Protein AF-A0A7Y0EYF6-F1 (afdb_monomer)

pLDDT: mean 91.3, std 8.89, range [36.62, 98.44]

Sequence (345 aa):
MELLDLIGEYQRYLKQNNVLLDSEGFPLMRREWYLEIPDNDEWPKLIIPFRDRKSSLVLDPSHTVLCFYCADNRIYPRLEQVLIELDEYRQFMGVIGADVTITEDMDIECQQATILLNQLFGAVLAVNGIKIVQNLRIGLPSTLRCLLNVPEDIMCASGTLGCELTEDSDYSYAVKLHTLKPSRVMLYGRYDTVMEQQLNAAGVPHRWYKDAHTLYKQQKRAITKIQQVIKQRRENLDEDNVMLDKAWHDMVEACAQNISATVAFITNECSVDDMNYLSEVFDELIYQAQSPELVSAIAKASFQYPDSDKQYFLKVLSESVSDCGNLAVQSAYCKAKENRKALSN

Structure (mmCIF, N/CA/C/O backbone):
data_AF-A0A7Y0EYF6-F1
#
_entry.id   AF-A0A7Y0EYF6-F1
#
loop_
_atom_site.group_PDB
_atom_site.id
_atom_site.type_symbol
_atom_site.label_atom_id
_atom_site.label_alt_id
_atom_site.label_comp_id
_atom_site.label_asym_id
_atom_site.label_entity_id
_atom_site.label_seq_id
_atom_site.pdbx_PDB_ins_code
_atom_site.Cartn_x
_atom_site.Cartn_y
_atom_site.Cartn_z
_atom_site.occupancy
_atom_site.B_iso_or_equiv
_atom_site.auth_seq_id
_atom_site.auth_comp_id
_atom_site.auth_asym_id
_atom_site.auth_atom_id
_atom_site.pdbx_PDB_model_num
ATOM 1 N N . MET A 1 1 ? -1.183 22.113 17.019 1.00 54.22 1 MET A N 1
ATOM 2 C CA . MET A 1 1 ? -2.571 21.969 17.495 1.00 54.22 1 MET A CA 1
ATOM 3 C C . MET A 1 1 ? -2.568 20.906 18.581 1.00 54.22 1 MET A C 1
ATOM 5 O O . MET A 1 1 ? -1.767 19.983 18.458 1.00 54.22 1 MET A O 1
ATOM 9 N N . GLU A 1 2 ? -3.332 21.050 19.667 1.00 82.56 2 GLU A N 1
ATOM 10 C CA . GLU A 1 2 ? -3.348 20.021 20.717 1.00 82.56 2 GLU A CA 1
ATOM 11 C C . GLU A 1 2 ? -4.180 18.809 20.265 1.00 82.56 2 GLU A C 1
ATOM 13 O O . GLU A 1 2 ? -5.185 18.958 19.575 1.00 82.56 2 GLU A O 1
ATOM 18 N N . LEU A 1 3 ? -3.760 17.594 20.642 1.00 84.12 3 LEU A N 1
ATOM 19 C CA . LEU A 1 3 ? -4.404 16.319 20.273 1.00 84.12 3 LEU A CA 1
ATOM 20 C C . LEU A 1 3 ? -5.929 16.335 20.498 1.00 84.12 3 LEU A C 1
ATOM 22 O O . LEU A 1 3 ? -6.700 15.824 19.686 1.00 84.12 3 LEU A O 1
ATOM 26 N N . LEU A 1 4 ? -6.351 16.941 21.608 1.00 89.81 4 LEU A N 1
ATOM 27 C CA . LEU A 1 4 ? -7.747 17.025 22.031 1.00 89.81 4 LEU A CA 1
ATOM 28 C C . LEU A 1 4 ? -8.591 17.926 21.122 1.00 89.81 4 LEU A C 1
ATOM 30 O O . LEU A 1 4 ? -9.762 17.619 20.894 1.00 89.81 4 LEU A O 1
ATOM 34 N N . ASP A 1 5 ? -8.003 18.987 20.562 1.00 92.69 5 ASP A N 1
ATOM 35 C CA . ASP A 1 5 ? -8.697 19.866 19.616 1.00 92.69 5 ASP A CA 1
ATOM 36 C C . ASP A 1 5 ? -9.081 19.077 18.363 1.00 92.69 5 ASP A C 1
ATOM 38 O O . ASP A 1 5 ? -10.239 19.089 17.940 1.00 92.69 5 ASP A O 1
ATOM 42 N N . LEU A 1 6 ? -8.128 18.306 17.831 1.00 94.12 6 LEU A N 1
ATOM 43 C CA . LEU A 1 6 ? -8.329 17.485 16.640 1.00 94.12 6 LEU A CA 1
ATOM 44 C C . LEU A 1 6 ? -9.375 16.383 16.870 1.00 94.12 6 LEU A C 1
ATOM 46 O O . LEU A 1 6 ? -10.232 16.148 16.016 1.00 94.12 6 LEU A O 1
ATOM 50 N N . ILE A 1 7 ? -9.360 15.744 18.046 1.00 96.50 7 ILE A N 1
ATOM 51 C CA . ILE A 1 7 ? -10.408 14.796 18.457 1.00 96.50 7 ILE A CA 1
ATOM 52 C C . ILE A 1 7 ? -11.780 15.484 18.431 1.00 96.50 7 ILE A C 1
ATOM 54 O O . ILE A 1 7 ? -12.720 14.967 17.822 1.00 96.50 7 ILE A O 1
ATOM 58 N N . GLY A 1 8 ? -11.899 16.667 19.042 1.00 96.75 8 GLY A N 1
ATOM 59 C CA . GLY A 1 8 ? -13.150 17.423 19.079 1.00 96.75 8 GLY A CA 1
ATOM 60 C C . GLY A 1 8 ? -13.652 17.830 17.690 1.00 96.75 8 GLY A C 1
ATOM 61 O O . GLY A 1 8 ? -14.858 17.774 17.422 1.00 96.75 8 GLY A O 1
ATOM 62 N N . GLU A 1 9 ? -12.748 18.204 16.785 1.00 96.50 9 GLU A N 1
ATOM 63 C CA . GLU A 1 9 ? -13.065 18.512 15.389 1.00 96.50 9 GLU A CA 1
ATOM 64 C C . GLU A 1 9 ? -13.616 17.296 14.643 1.00 96.50 9 GLU A C 1
ATOM 66 O O . GLU A 1 9 ? -14.696 17.381 14.049 1.00 96.50 9 GLU A O 1
ATOM 71 N N . TYR A 1 10 ? -12.942 16.148 14.733 1.00 97.81 10 TYR A N 1
ATOM 72 C CA . TYR A 1 10 ? -13.407 14.911 14.108 1.00 97.81 10 TYR A CA 1
ATOM 73 C C . TYR A 1 10 ? -14.746 14.446 14.656 1.00 97.81 10 TYR A C 1
ATOM 75 O O . TYR A 1 10 ? -15.640 14.113 13.882 1.00 97.81 10 TYR A O 1
ATOM 83 N N . GLN A 1 11 ? -14.936 14.468 15.973 1.00 98.00 11 GLN A N 1
ATOM 84 C CA . GLN A 1 11 ? -16.214 14.093 16.575 1.00 98.00 11 GLN A CA 1
ATOM 85 C C . GLN A 1 11 ? -17.356 14.984 16.077 1.00 98.00 11 GLN A C 1
ATOM 87 O O . GLN A 1 11 ? -18.449 14.492 15.789 1.00 98.00 11 GLN A O 1
ATOM 92 N N . ARG A 1 12 ? -17.117 16.295 15.943 1.00 97.94 12 ARG A N 1
ATOM 93 C CA . ARG A 1 12 ? -18.113 17.238 15.418 1.00 97.94 12 ARG A CA 1
ATOM 94 C C . ARG A 1 12 ? -18.427 16.949 13.951 1.00 97.94 12 ARG A C 1
ATOM 96 O O . ARG A 1 12 ? -19.602 16.878 13.593 1.00 97.94 12 ARG A O 1
ATOM 103 N N . TYR A 1 13 ? -17.398 16.731 13.136 1.00 98.19 13 TYR A N 1
ATOM 104 C CA . TYR A 1 13 ? -17.537 16.386 11.723 1.00 98.19 13 TYR A CA 1
ATOM 105 C C . TYR A 1 13 ? -18.303 15.068 11.522 1.00 98.19 13 TYR A C 1
ATOM 107 O O . TYR A 1 13 ? -19.229 14.992 10.717 1.00 98.19 13 TYR A O 1
ATOM 115 N N . LEU A 1 14 ? -17.977 14.033 12.295 1.00 98.19 14 LEU A N 1
ATOM 116 C CA . LEU A 1 14 ? -18.623 12.723 12.221 1.00 98.19 14 LEU A CA 1
ATOM 117 C C . LEU A 1 14 ? -20.090 12.779 12.658 1.00 98.19 14 LEU A C 1
ATOM 119 O O . LEU A 1 14 ? -20.949 12.211 11.984 1.00 98.19 14 LEU A O 1
ATOM 123 N N . LYS A 1 15 ? -20.413 13.537 13.715 1.00 97.69 15 LYS A N 1
ATOM 124 C CA . LYS A 1 15 ? -21.809 13.781 14.121 1.00 97.69 15 LYS A CA 1
ATOM 125 C C . LYS A 1 15 ? -22.612 14.486 13.027 1.00 97.69 15 LYS A C 1
ATOM 127 O O . LYS A 1 15 ? -23.747 14.096 12.769 1.00 97.69 15 LYS A O 1
ATOM 132 N N . GLN A 1 16 ? -22.028 15.480 12.352 1.00 97.88 16 GLN A N 1
ATOM 133 C CA . GLN A 1 16 ? -22.660 16.149 11.202 1.00 97.88 16 GLN A CA 1
ATOM 134 C C . GLN A 1 16 ? -22.913 15.185 10.031 1.00 97.88 16 GLN A C 1
ATOM 136 O O . GLN A 1 16 ? -23.871 15.368 9.286 1.00 97.88 16 GLN A O 1
ATOM 141 N N . ASN A 1 17 ? -22.102 14.131 9.912 1.00 97.38 17 ASN A N 1
ATOM 142 C CA . ASN A 1 17 ? -22.256 13.050 8.937 1.00 97.38 17 ASN A CA 1
ATOM 143 C C . ASN A 1 17 ? -23.048 11.839 9.482 1.00 97.38 17 ASN A C 1
ATOM 145 O O . ASN A 1 17 ? -22.973 10.745 8.926 1.00 97.38 17 ASN A O 1
ATOM 149 N N . ASN A 1 18 ? -23.841 12.022 10.546 1.00 96.62 18 ASN A N 1
ATOM 150 C CA . ASN A 1 18 ? -24.718 11.001 11.140 1.00 96.62 18 ASN A CA 1
ATOM 151 C C . ASN A 1 18 ? -23.991 9.742 11.651 1.00 96.62 18 ASN A C 1
ATOM 153 O O . ASN A 1 18 ? -24.537 8.634 11.621 1.00 96.62 18 ASN A O 1
ATOM 157 N N . VAL A 1 19 ? -22.757 9.893 12.128 1.00 97.44 19 VAL A N 1
ATOM 158 C CA . VAL A 1 19 ? -22.048 8.835 12.855 1.00 97.44 19 VAL A CA 1
ATOM 159 C C . VAL A 1 19 ? -22.380 8.933 14.337 1.00 97.44 19 VAL A C 1
ATOM 161 O O . VAL A 1 19 ? -22.252 9.992 14.954 1.00 97.44 19 VAL A O 1
ATOM 164 N N . LEU A 1 20 ? -22.815 7.810 14.905 1.00 96.94 20 LEU A N 1
ATOM 165 C CA . LEU A 1 20 ? -23.050 7.683 16.337 1.00 96.94 20 LEU A CA 1
ATOM 166 C C . LEU A 1 20 ? -21.711 7.531 17.052 1.00 96.94 20 LEU A C 1
ATOM 168 O O . LEU A 1 20 ? -20.848 6.783 16.596 1.00 96.94 20 LEU A O 1
ATOM 172 N N . LEU A 1 21 ? -21.566 8.234 18.171 1.00 97.25 21 LEU A N 1
ATOM 173 C CA . LEU A 1 21 ? -20.446 8.063 19.086 1.00 97.25 21 LEU A CA 1
ATOM 174 C C . LEU A 1 21 ? -20.970 7.494 20.403 1.00 97.25 21 LEU A C 1
ATOM 176 O O . LEU A 1 21 ? -22.093 7.821 20.802 1.00 97.25 21 LEU A O 1
ATOM 180 N N . ASP A 1 22 ? -20.166 6.682 21.074 1.00 95.81 22 ASP A N 1
ATOM 181 C CA . ASP A 1 22 ? -20.480 6.207 22.419 1.00 95.81 22 ASP A CA 1
ATOM 182 C C . ASP A 1 22 ? -20.238 7.287 23.496 1.00 95.81 22 ASP A C 1
ATOM 184 O O . ASP A 1 22 ? -19.949 8.453 23.202 1.00 95.81 22 ASP A O 1
ATOM 188 N N . SER A 1 23 ? -20.378 6.910 24.770 1.00 93.81 23 SER A N 1
ATOM 189 C CA . SER A 1 23 ? -20.165 7.816 25.904 1.00 93.81 23 SER A CA 1
ATOM 190 C C . SER A 1 23 ? -18.710 8.251 26.097 1.00 93.81 23 SER A C 1
ATOM 192 O O . SER A 1 23 ? -18.481 9.287 26.716 1.00 93.81 23 SER A O 1
ATOM 194 N N . GLU A 1 24 ? -17.742 7.479 25.597 1.00 92.50 24 GLU A N 1
ATOM 195 C CA . GLU A 1 24 ? -16.310 7.810 25.627 1.00 92.50 24 GLU A CA 1
ATOM 196 C C . GLU A 1 24 ? -15.878 8.561 24.348 1.00 92.50 24 GLU A C 1
ATOM 198 O O . GLU A 1 24 ? -14.746 9.027 24.235 1.00 92.50 24 GLU A O 1
ATOM 203 N N . GLY A 1 25 ? -16.803 8.753 23.401 1.00 95.38 25 GLY A N 1
ATOM 204 C CA . GLY A 1 25 ? -16.601 9.507 22.172 1.00 95.38 25 GLY A CA 1
ATOM 205 C C . GLY A 1 25 ? -16.063 8.686 21.001 1.00 95.38 25 GLY A C 1
ATOM 206 O O . GLY A 1 25 ? -15.771 9.276 19.956 1.00 95.38 25 GLY A O 1
ATOM 207 N N . PHE A 1 26 ? -15.952 7.364 21.147 1.00 97.12 26 PHE A N 1
ATOM 208 C CA . PHE A 1 26 ? -15.537 6.460 20.079 1.00 97.12 26 PHE A CA 1
ATOM 209 C C . PHE A 1 26 ? -16.631 6.333 19.015 1.00 97.12 26 PHE A C 1
ATOM 211 O O . PHE A 1 26 ? -17.813 6.244 19.359 1.00 97.12 26 PHE A O 1
ATOM 218 N N . PRO A 1 27 ? -16.270 6.314 17.720 1.00 97.44 27 PRO A N 1
ATOM 219 C CA . PRO A 1 27 ? -17.239 6.125 16.653 1.00 97.44 27 PRO A CA 1
ATOM 220 C C . PRO A 1 27 ? -17.746 4.684 16.622 1.00 97.44 27 PRO A C 1
ATOM 222 O O . PRO A 1 27 ? -16.960 3.741 16.665 1.00 97.44 27 PRO A O 1
ATOM 225 N N . LEU A 1 28 ? -19.062 4.511 16.484 1.00 96.88 28 LEU A N 1
ATOM 226 C CA . LEU A 1 28 ? -19.644 3.209 16.181 1.00 96.88 28 LEU A CA 1
ATOM 227 C C . LEU A 1 28 ? -19.344 2.868 14.718 1.00 96.88 28 LEU A C 1
ATOM 229 O O . LEU A 1 28 ? -19.993 3.381 13.799 1.00 96.88 28 LEU A O 1
ATOM 233 N N . MET A 1 29 ? -18.321 2.041 14.512 1.00 96.81 29 MET A N 1
ATOM 234 C CA . MET A 1 29 ? -17.830 1.695 13.185 1.00 96.81 29 MET A CA 1
ATOM 235 C C . MET A 1 29 ? -18.813 0.759 12.484 1.00 96.81 29 MET A C 1
ATOM 237 O O . MET A 1 29 ? -19.449 -0.090 13.108 1.00 96.81 29 MET A O 1
ATOM 241 N N . ARG A 1 30 ? -18.928 0.897 11.163 1.00 96.31 30 ARG A N 1
ATOM 242 C CA . ARG A 1 30 ? -19.854 0.093 10.359 1.00 96.31 30 ARG A CA 1
ATOM 243 C C . ARG A 1 30 ? -19.096 -0.868 9.464 1.00 96.31 30 ARG A C 1
ATOM 245 O O . ARG A 1 30 ? -18.033 -0.521 8.953 1.00 96.31 30 ARG A O 1
ATOM 252 N N . ARG A 1 31 ? -19.631 -2.070 9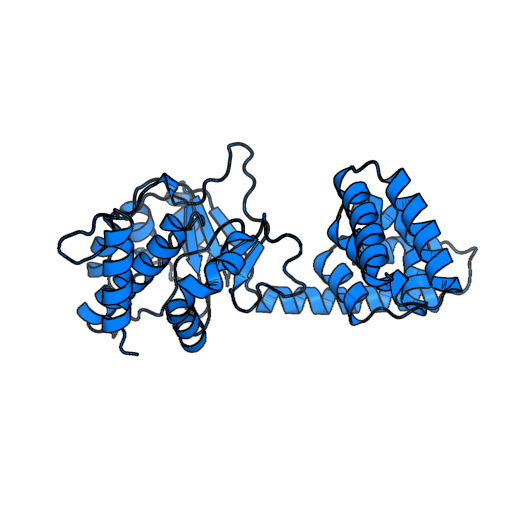.261 1.00 95.50 31 ARG A N 1
ATOM 253 C CA . ARG A 1 31 ? -18.944 -3.114 8.490 1.00 95.50 31 ARG A CA 1
ATOM 254 C C . ARG A 1 31 ? -18.680 -2.667 7.052 1.00 95.50 31 ARG A C 1
ATOM 256 O O . ARG A 1 31 ? -17.583 -2.861 6.544 1.00 95.50 31 ARG A O 1
ATOM 263 N N . GLU A 1 32 ? -19.635 -1.976 6.439 1.00 95.81 32 GLU A N 1
ATOM 264 C CA . GLU A 1 32 ? -19.541 -1.479 5.067 1.00 95.81 32 GLU A CA 1
ATOM 265 C C . GLU A 1 32 ? -18.427 -0.442 4.849 1.00 95.81 32 GLU A C 1
ATOM 267 O O . GLU A 1 32 ? -18.110 -0.110 3.706 1.00 95.81 32 GLU A O 1
ATOM 272 N N . TRP A 1 33 ? -17.821 0.086 5.914 1.00 97.50 33 TRP A N 1
ATOM 273 C CA . TRP A 1 33 ? -16.667 0.979 5.818 1.00 97.50 33 TRP A CA 1
ATOM 274 C C . TRP A 1 33 ? -15.371 0.231 5.526 1.00 97.50 33 TRP A C 1
ATOM 276 O O . TRP A 1 33 ? -14.440 0.804 4.957 1.00 97.50 33 TRP A O 1
ATOM 286 N N . TYR A 1 34 ? -15.312 -1.047 5.883 1.00 97.19 34 TYR A N 1
ATOM 287 C CA . TYR A 1 34 ? -14.097 -1.827 5.768 1.00 97.19 34 TYR A CA 1
ATOM 288 C C . TYR A 1 34 ? -13.884 -2.345 4.348 1.00 97.19 34 TYR A C 1
ATOM 290 O O . TYR A 1 34 ? -14.826 -2.554 3.573 1.00 97.19 34 TYR A O 1
ATOM 298 N N . LEU A 1 35 ? -12.609 -2.498 3.999 1.00 95.00 35 LEU A N 1
ATOM 299 C CA . LEU A 1 35 ? -12.186 -3.142 2.770 1.00 95.00 35 LEU A CA 1
ATOM 300 C C . LEU A 1 35 ? -12.559 -4.625 2.836 1.00 95.00 35 LEU A C 1
ATOM 302 O O . LEU A 1 35 ? -12.086 -5.366 3.698 1.00 95.00 35 LEU A O 1
ATOM 306 N N . GLU A 1 36 ? -13.393 -5.045 1.896 1.00 88.44 36 GLU A N 1
ATOM 307 C CA . GLU A 1 36 ? -13.749 -6.440 1.677 1.00 88.44 36 GLU A CA 1
ATOM 308 C C . GLU A 1 36 ? -13.037 -6.905 0.405 1.00 88.44 36 GLU A C 1
ATOM 310 O O . GLU A 1 36 ? -13.022 -6.193 -0.600 1.00 88.44 36 GLU A O 1
ATOM 315 N N . ILE A 1 37 ? -12.411 -8.080 0.453 1.00 78.81 37 ILE A N 1
ATOM 316 C CA . ILE A 1 37 ? -11.878 -8.726 -0.751 1.00 78.81 37 ILE A CA 1
ATOM 317 C C . ILE A 1 37 ? -12.999 -9.613 -1.301 1.00 78.81 37 ILE A C 1
ATOM 319 O O . ILE A 1 37 ? -13.555 -10.392 -0.518 1.00 78.81 37 ILE A O 1
ATOM 323 N N . PRO A 1 38 ? -13.336 -9.514 -2.600 1.00 65.94 38 PRO A N 1
ATOM 324 C CA . PRO A 1 38 ? -14.338 -10.376 -3.216 1.00 65.94 38 PRO A CA 1
ATOM 325 C C . PRO A 1 38 ? -13.951 -11.860 -3.123 1.00 65.94 38 PRO A C 1
ATOM 327 O O . PRO A 1 38 ? -12.787 -12.201 -2.926 1.00 65.94 38 PRO A O 1
ATOM 330 N N . ASP A 1 39 ? -14.909 -12.761 -3.348 1.00 61.38 39 ASP A N 1
ATOM 331 C CA . ASP A 1 39 ? -14.710 -14.223 -3.279 1.00 61.38 39 ASP A CA 1
ATOM 332 C C . ASP A 1 39 ? -13.639 -14.776 -4.250 1.00 61.38 39 ASP A C 1
ATOM 334 O O . ASP A 1 39 ? -13.306 -15.958 -4.206 1.00 61.38 39 ASP A O 1
ATOM 338 N N . ASN A 1 40 ? -13.080 -13.935 -5.129 1.00 64.00 40 ASN A N 1
ATOM 339 C CA . ASN A 1 40 ? -11.953 -14.263 -6.004 1.00 64.00 40 ASN A CA 1
ATOM 340 C C . ASN A 1 40 ? -10.572 -14.147 -5.321 1.00 64.00 40 ASN A C 1
ATOM 342 O O . ASN A 1 40 ? -9.557 -14.361 -5.984 1.00 64.00 40 ASN A O 1
ATOM 346 N N . ASP A 1 41 ? -10.530 -13.814 -4.027 1.00 65.56 41 ASP A N 1
ATOM 347 C CA . ASP A 1 41 ? -9.330 -13.809 -3.180 1.00 65.56 41 ASP A CA 1
ATOM 348 C C . ASP A 1 41 ? -8.211 -12.847 -3.628 1.00 65.56 41 ASP A C 1
ATOM 350 O O . ASP A 1 41 ? -7.023 -13.031 -3.331 1.00 65.56 41 ASP A O 1
ATOM 354 N N . GLU A 1 42 ? -8.577 -11.765 -4.318 1.00 80.88 42 GLU A N 1
ATOM 355 C CA . GLU A 1 42 ? -7.620 -10.767 -4.793 1.00 80.88 42 GLU A CA 1
ATOM 356 C C . GLU A 1 42 ? -7.171 -9.826 -3.660 1.00 80.88 42 GLU A C 1
ATOM 358 O O . GLU A 1 42 ? -7.631 -8.698 -3.495 1.00 80.88 42 GLU A O 1
ATOM 363 N N . TRP A 1 43 ? -6.250 -10.321 -2.835 1.00 92.62 43 TRP A N 1
ATOM 364 C CA . TRP A 1 43 ? -5.502 -9.525 -1.863 1.00 92.62 43 TRP A CA 1
ATOM 365 C C . TRP A 1 43 ? -4.834 -8.304 -2.510 1.00 92.62 43 TRP A C 1
ATOM 367 O O . TRP A 1 43 ? -4.360 -8.409 -3.647 1.00 92.62 43 TRP A O 1
ATOM 377 N N . PRO A 1 44 ? -4.652 -7.194 -1.762 1.00 93.88 44 PRO A N 1
ATOM 378 C CA . PRO A 1 44 ? -3.852 -6.070 -2.227 1.00 93.88 44 PRO A CA 1
ATOM 379 C C . PRO A 1 44 ? -2.495 -6.543 -2.748 1.00 93.88 44 PRO A C 1
ATOM 381 O O . PRO A 1 44 ? -1.848 -7.407 -2.143 1.00 93.88 44 PRO A O 1
ATOM 384 N N . LYS A 1 45 ? -2.045 -5.977 -3.865 1.00 92.69 45 LYS A N 1
ATOM 385 C CA . LYS A 1 45 ? -0.738 -6.306 -4.455 1.00 92.69 45 LYS A CA 1
ATOM 386 C C . LYS A 1 45 ? 0.398 -5.623 -3.698 1.00 92.69 45 LYS A C 1
ATOM 388 O O . LYS A 1 45 ? 1.516 -6.133 -3.671 1.00 92.69 45 LYS A O 1
ATOM 393 N N . LEU A 1 46 ? 0.104 -4.494 -3.055 1.00 95.62 46 LEU A N 1
ATOM 394 C CA . LEU A 1 46 ? 1.076 -3.673 -2.348 1.00 95.62 46 LEU A CA 1
ATOM 395 C C . LEU A 1 46 ? 0.452 -3.011 -1.114 1.00 95.62 46 LEU A C 1
ATOM 397 O O . LEU A 1 46 ? -0.695 -2.571 -1.147 1.00 95.62 46 LEU A O 1
ATOM 401 N N . ILE A 1 47 ? 1.248 -2.891 -0.051 1.00 97.31 47 ILE A N 1
ATOM 402 C CA . ILE A 1 47 ? 1.002 -1.973 1.063 1.00 97.31 47 ILE A CA 1
ATOM 403 C C . ILE A 1 47 ? 2.151 -0.973 1.084 1.00 97.31 47 ILE A C 1
ATOM 405 O O . ILE A 1 47 ? 3.315 -1.377 1.057 1.00 97.31 47 ILE A O 1
ATOM 409 N N . ILE A 1 48 ? 1.840 0.320 1.130 1.00 96.75 48 ILE A N 1
ATOM 410 C CA . ILE A 1 48 ? 2.857 1.372 1.092 1.00 96.75 48 ILE A CA 1
ATOM 411 C C . ILE A 1 48 ? 2.524 2.509 2.070 1.00 96.75 48 ILE A C 1
ATOM 413 O O . ILE A 1 48 ? 1.354 2.869 2.220 1.00 96.75 48 ILE A O 1
ATOM 417 N N . PRO A 1 49 ? 3.522 3.123 2.734 1.00 96.19 49 PRO A N 1
ATOM 418 C CA . PRO A 1 49 ? 3.280 4.308 3.545 1.00 96.19 49 PRO A CA 1
ATOM 419 C C . PRO A 1 49 ? 2.730 5.463 2.705 1.00 96.19 49 PRO A C 1
ATOM 421 O O . PRO A 1 49 ? 3.194 5.688 1.587 1.00 96.19 49 PRO A O 1
ATOM 424 N N . PHE A 1 50 ? 1.831 6.276 3.265 1.00 95.44 50 PHE A N 1
ATOM 425 C CA . PHE A 1 50 ? 1.247 7.432 2.561 1.00 95.44 50 PHE A CA 1
ATOM 426 C C . PHE A 1 50 ? 2.287 8.389 1.947 1.00 95.44 50 PHE A C 1
ATOM 428 O O . PHE A 1 50 ? 2.085 8.984 0.885 1.00 95.44 50 PHE A O 1
ATOM 435 N N . ARG A 1 51 ? 3.448 8.541 2.590 1.00 93.38 51 ARG A N 1
ATOM 436 C CA . ARG A 1 51 ? 4.556 9.355 2.063 1.00 93.38 51 ARG A CA 1
ATOM 437 C C . ARG A 1 51 ? 5.045 8.863 0.696 1.00 93.38 51 ARG A C 1
ATOM 439 O O . ARG A 1 51 ? 5.428 9.672 -0.140 1.00 93.38 51 ARG A O 1
ATOM 446 N N . ASP A 1 52 ? 5.026 7.556 0.486 1.00 95.31 52 ASP A N 1
ATOM 447 C CA . ASP A 1 52 ? 5.561 6.873 -0.686 1.00 95.31 52 ASP A CA 1
ATOM 448 C C . ASP A 1 52 ? 4.467 6.600 -1.746 1.00 95.31 52 ASP A C 1
ATOM 450 O O . ASP A 1 52 ? 4.725 5.947 -2.755 1.00 95.31 52 ASP A O 1
ATOM 454 N N . ARG A 1 53 ? 3.257 7.161 -1.573 1.00 95.06 53 ARG A N 1
ATOM 455 C CA . ARG A 1 53 ? 2.082 6.964 -2.450 1.00 95.06 53 ARG A CA 1
ATOM 456 C C . ARG A 1 53 ? 2.282 7.374 -3.917 1.00 95.06 53 ARG A C 1
ATOM 458 O O . ARG A 1 53 ? 1.592 6.867 -4.787 1.00 95.06 53 ARG A O 1
ATOM 465 N N . LYS A 1 54 ? 3.212 8.299 -4.185 1.00 93.31 54 LYS A N 1
ATOM 466 C CA . LYS A 1 54 ? 3.566 8.782 -5.538 1.00 93.31 54 LYS A CA 1
ATOM 467 C C . LYS A 1 54 ? 4.900 8.212 -6.037 1.00 93.31 54 LYS A C 1
ATOM 469 O O . LYS A 1 54 ? 5.474 8.738 -6.985 1.00 93.31 54 LYS A O 1
ATOM 474 N N . SER A 1 55 ? 5.448 7.212 -5.349 1.00 92.94 55 SER A N 1
ATOM 475 C CA . SER A 1 55 ? 6.725 6.600 -5.724 1.00 92.94 55 SER A CA 1
ATOM 476 C C . SER A 1 55 ? 6.570 5.636 -6.899 1.00 92.94 55 SER A C 1
ATOM 478 O O . SER A 1 55 ? 5.478 5.157 -7.190 1.00 92.94 55 SER A O 1
ATOM 480 N N . SER A 1 56 ? 7.693 5.276 -7.521 1.00 88.75 56 SER A N 1
ATOM 481 C CA . SER A 1 56 ? 7.752 4.262 -8.582 1.00 88.75 56 SER A CA 1
ATOM 482 C C . SER A 1 56 ? 7.392 2.843 -8.116 1.00 88.75 56 SER A C 1
ATOM 484 O O . SER A 1 56 ? 7.238 1.948 -8.946 1.00 88.75 56 SER A O 1
ATOM 486 N N . LEU A 1 57 ? 7.264 2.615 -6.803 1.00 93.12 57 LEU A N 1
ATOM 487 C CA . LEU A 1 57 ? 6.759 1.355 -6.253 1.00 93.12 57 LEU A CA 1
ATOM 488 C C . LEU A 1 57 ? 5.256 1.188 -6.510 1.00 93.12 57 LEU A C 1
ATOM 490 O O . LEU A 1 57 ? 4.783 0.060 -6.619 1.00 93.12 57 LEU A O 1
ATOM 494 N N . VAL A 1 58 ? 4.513 2.293 -6.625 1.00 94.44 58 VAL A N 1
ATOM 495 C CA . VAL A 1 58 ? 3.063 2.281 -6.839 1.00 94.44 58 VAL A CA 1
ATOM 496 C C . VAL A 1 58 ? 2.775 2.318 -8.335 1.00 94.44 58 VAL A C 1
ATOM 498 O O . VAL A 1 58 ? 2.740 3.378 -8.953 1.00 94.44 58 VAL A O 1
ATOM 501 N N . LEU A 1 59 ? 2.583 1.135 -8.916 1.00 91.00 59 LEU A N 1
ATOM 502 C CA . LEU A 1 59 ? 2.185 0.982 -10.317 1.00 91.00 59 LEU A CA 1
ATOM 503 C C . LEU A 1 59 ? 0.671 1.140 -10.495 1.00 91.00 59 LEU A C 1
ATOM 505 O O . LEU A 1 59 ? 0.223 1.881 -11.365 1.00 91.00 59 LEU A O 1
ATOM 509 N N . ASP A 1 60 ? -0.099 0.494 -9.620 1.00 90.38 60 ASP A N 1
ATOM 510 C CA . ASP A 1 60 ? -1.558 0.509 -9.645 1.00 90.38 60 ASP A CA 1
ATOM 511 C C . ASP A 1 60 ? -2.112 0.875 -8.257 1.00 90.38 60 ASP A C 1
ATOM 513 O O . ASP A 1 60 ? -2.192 0.017 -7.365 1.00 90.38 60 ASP A O 1
ATOM 517 N N . PRO A 1 61 ? -2.487 2.151 -8.045 1.00 94.19 61 PRO A N 1
ATOM 518 C CA . PRO A 1 61 ? -3.111 2.600 -6.806 1.00 94.19 61 PRO A CA 1
ATOM 519 C C . PRO A 1 61 ? -4.367 1.796 -6.440 1.00 94.19 61 PRO A C 1
ATOM 521 O O . PRO A 1 61 ? -4.551 1.466 -5.270 1.00 94.19 61 PRO A O 1
ATOM 524 N N . SER A 1 62 ? -5.175 1.380 -7.423 1.00 92.75 62 SER A N 1
ATOM 525 C CA . SER A 1 62 ? -6.459 0.702 -7.185 1.00 92.75 62 SER A CA 1
ATOM 526 C C . SER A 1 62 ? -6.324 -0.705 -6.588 1.00 92.75 62 SER A C 1
ATOM 528 O O . SER A 1 62 ? -7.274 -1.203 -5.991 1.00 92.75 62 SER A O 1
ATOM 530 N N . HIS A 1 63 ? -5.130 -1.305 -6.670 1.00 92.81 63 HIS A N 1
ATOM 531 C CA . HIS A 1 63 ? -4.761 -2.569 -6.015 1.00 92.81 63 HIS A CA 1
ATOM 532 C C . HIS A 1 63 ? -3.714 -2.387 -4.903 1.00 92.81 63 HIS A C 1
ATOM 534 O O . HIS A 1 63 ? -3.064 -3.349 -4.478 1.00 92.81 63 HIS A O 1
ATOM 540 N N . THR A 1 64 ? -3.530 -1.152 -4.432 1.00 96.06 64 THR A N 1
ATOM 541 C CA . THR A 1 64 ? -2.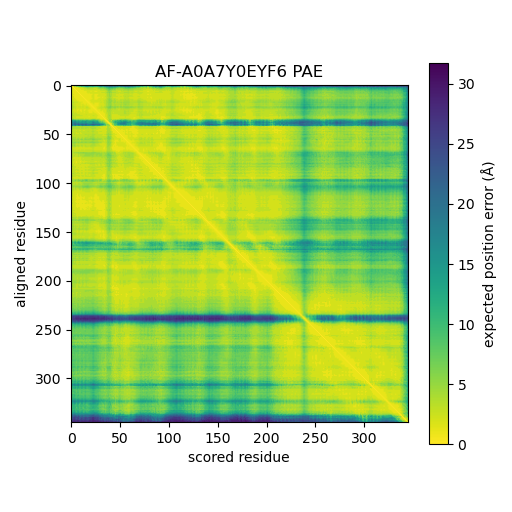575 -0.787 -3.383 1.00 96.06 64 THR A CA 1
ATOM 542 C C . THR A 1 64 ? -3.310 -0.259 -2.156 1.00 96.06 64 THR A C 1
ATOM 544 O O . THR A 1 64 ? -4.229 0.549 -2.267 1.00 96.06 64 THR A O 1
ATOM 547 N N . VAL A 1 65 ? -2.874 -0.683 -0.971 1.00 97.56 65 VAL A N 1
ATOM 548 C CA . VAL A 1 65 ? -3.373 -0.181 0.314 1.00 97.56 65 VAL A CA 1
ATOM 549 C C . VAL A 1 65 ? -2.364 0.786 0.929 1.00 97.56 65 VAL A C 1
ATOM 551 O O . VAL A 1 65 ? -1.157 0.537 0.947 1.00 97.56 65 VAL A O 1
ATOM 554 N N . LEU A 1 66 ? -2.864 1.899 1.459 1.00 97.94 66 LEU A N 1
ATOM 555 C CA . LEU A 1 66 ? -2.054 2.884 2.169 1.00 97.94 66 LEU A CA 1
ATOM 556 C C . LEU A 1 66 ? -1.915 2.522 3.647 1.00 97.94 66 LEU A C 1
ATOM 558 O O . LEU A 1 66 ? -2.862 2.049 4.272 1.00 97.94 66 LEU A O 1
ATOM 562 N N . CYS A 1 67 ? -0.748 2.794 4.226 1.00 97.06 67 CYS A N 1
ATOM 563 C CA . CYS A 1 67 ? -0.501 2.640 5.656 1.00 97.06 67 CYS A CA 1
ATOM 564 C C . CYS A 1 67 ? 0.193 3.863 6.271 1.00 97.06 67 CYS A C 1
ATOM 566 O O . CYS A 1 67 ? 0.709 4.743 5.572 1.00 97.06 67 CYS A O 1
ATOM 568 N N . PHE A 1 68 ? 0.231 3.886 7.603 1.00 95.19 68 PHE A N 1
ATOM 569 C CA . PHE A 1 68 ? 0.892 4.923 8.400 1.00 95.19 68 PHE A CA 1
ATOM 570 C C . PHE A 1 68 ? 2.035 4.378 9.264 1.00 95.19 68 PHE A C 1
ATOM 572 O O . PHE A 1 68 ? 2.479 5.068 10.172 1.00 95.19 68 PHE A O 1
ATOM 579 N N . TYR A 1 69 ? 2.555 3.184 8.950 1.00 92.62 69 TYR A N 1
ATOM 580 C CA . TYR A 1 69 ? 3.693 2.554 9.633 1.00 92.62 69 TYR A CA 1
ATOM 581 C C . TYR A 1 69 ? 5.002 3.326 9.379 1.00 92.62 69 TYR A C 1
ATOM 583 O O . TYR A 1 69 ? 5.831 2.963 8.538 1.00 92.62 69 TYR A O 1
ATOM 591 N N . CYS A 1 70 ? 5.150 4.455 10.064 1.00 89.25 70 CYS A N 1
ATOM 592 C CA . CYS A 1 70 ? 6.241 5.415 9.961 1.00 89.25 70 CYS A CA 1
ATOM 593 C C . CYS A 1 70 ? 6.304 6.268 11.236 1.00 89.25 70 CYS A C 1
ATOM 595 O O . CYS A 1 70 ? 5.452 6.155 12.104 1.00 89.25 70 CYS A O 1
ATOM 597 N N . ALA A 1 71 ? 7.313 7.132 11.352 1.00 88.75 71 ALA A N 1
ATOM 598 C CA . ALA A 1 71 ? 7.442 8.005 12.515 1.00 88.75 71 ALA A CA 1
ATOM 599 C C . ALA A 1 71 ? 6.250 8.972 12.668 1.00 88.75 71 ALA A C 1
ATOM 601 O O . ALA A 1 71 ? 5.827 9.600 11.693 1.00 88.75 71 ALA A O 1
ATOM 602 N N . ASP A 1 72 ? 5.790 9.155 13.907 1.00 88.94 72 ASP A N 1
ATOM 603 C CA . ASP A 1 72 ? 4.636 9.982 14.283 1.00 88.94 72 ASP A CA 1
ATOM 604 C C . ASP A 1 72 ? 4.678 11.409 13.725 1.00 88.94 72 ASP A C 1
ATOM 606 O O . ASP A 1 72 ? 3.661 11.931 13.269 1.00 88.94 72 ASP A O 1
ATOM 610 N N . ASN A 1 73 ? 5.861 12.032 13.668 1.00 89.62 73 ASN A N 1
ATOM 611 C CA . ASN A 1 73 ? 6.035 13.377 13.103 1.00 89.62 73 ASN A CA 1
ATOM 612 C C . ASN A 1 73 ? 5.612 13.489 11.625 1.00 89.62 73 ASN A C 1
ATOM 614 O O . ASN A 1 73 ? 5.449 14.594 11.110 1.00 89.62 73 ASN A O 1
ATOM 618 N N . ARG A 1 74 ? 5.436 12.359 10.934 1.00 89.50 74 ARG A N 1
ATOM 619 C CA . ARG A 1 74 ? 4.899 12.284 9.570 1.00 89.50 74 ARG A CA 1
ATOM 620 C C . ARG A 1 74 ? 3.419 11.927 9.524 1.00 89.50 74 ARG A C 1
ATOM 622 O O . ARG A 1 74 ? 2.797 12.196 8.498 1.00 89.50 74 ARG A O 1
ATOM 629 N N . ILE A 1 75 ? 2.877 11.343 10.591 1.00 92.00 75 ILE A N 1
ATOM 630 C CA . ILE A 1 75 ? 1.462 10.986 10.715 1.00 92.00 75 ILE A CA 1
ATOM 631 C C . ILE A 1 75 ? 0.655 12.230 11.090 1.00 92.00 75 ILE A C 1
ATOM 633 O O . ILE A 1 75 ? -0.299 12.550 10.389 1.00 92.00 75 ILE A O 1
ATOM 637 N N . TYR A 1 76 ? 1.075 12.984 12.114 1.00 92.06 76 TYR A N 1
ATOM 638 C CA . TYR A 1 76 ? 0.323 14.145 12.613 1.00 92.06 76 TYR A CA 1
ATOM 639 C C . TYR A 1 76 ? -0.105 15.141 11.520 1.00 92.06 76 TYR A C 1
ATOM 641 O O . TYR A 1 76 ? -1.298 15.432 11.452 1.00 92.06 76 TYR A O 1
ATOM 649 N N . PRO A 1 77 ? 0.768 15.583 10.585 1.00 92.81 77 PRO A N 1
ATOM 650 C CA . PRO A 1 77 ? 0.349 16.502 9.522 1.00 92.81 77 PRO A CA 1
ATOM 651 C C . PRO A 1 77 ? -0.762 15.953 8.615 1.00 92.81 77 PRO A C 1
ATOM 653 O O . PRO A 1 77 ? -1.502 16.724 8.017 1.00 92.81 77 PRO A O 1
ATOM 656 N N . ARG A 1 78 ? -0.867 14.625 8.481 1.00 93.75 78 ARG A N 1
ATOM 657 C CA . ARG A 1 78 ? -1.896 13.955 7.671 1.00 93.75 78 ARG A CA 1
ATOM 658 C C . ARG A 1 78 ? -3.229 13.890 8.396 1.00 93.75 78 ARG A C 1
ATOM 660 O O . ARG A 1 78 ? -4.267 13.993 7.756 1.00 93.75 78 ARG A O 1
ATOM 667 N N . LEU A 1 79 ? -3.199 13.758 9.722 1.00 93.88 79 LEU A N 1
ATOM 668 C CA . LEU A 1 79 ? -4.405 13.862 10.534 1.00 93.88 79 LEU A CA 1
ATOM 669 C C . LEU A 1 79 ? -4.980 15.284 10.396 1.00 93.88 79 LEU A C 1
ATOM 671 O O . LEU A 1 79 ? -6.129 15.457 10.019 1.00 93.88 79 LEU A O 1
ATOM 675 N N . GLU A 1 80 ? -4.157 16.321 10.538 1.00 93.31 80 GLU A N 1
ATOM 676 C CA . GLU A 1 80 ? -4.626 17.710 10.392 1.00 93.31 80 GLU A CA 1
ATOM 677 C C . GLU A 1 80 ? -5.158 18.036 8.979 1.00 93.31 80 GLU A C 1
ATOM 679 O O . GLU A 1 80 ? -6.016 18.900 8.813 1.00 93.31 80 GLU A O 1
ATOM 684 N N . GLN A 1 81 ? -4.666 17.344 7.945 1.00 93.88 81 GLN A N 1
ATOM 685 C CA . GLN A 1 81 ? -4.999 17.609 6.539 1.00 93.88 81 GLN A CA 1
ATOM 686 C C . GLN A 1 81 ? -5.965 16.587 5.924 1.00 93.88 81 GLN A C 1
ATOM 688 O O . GLN A 1 81 ? -6.207 16.640 4.717 1.00 93.88 81 GLN A O 1
ATOM 693 N N . VAL A 1 82 ? -6.558 15.687 6.720 1.00 95.38 82 VAL A N 1
ATOM 694 C CA . VAL A 1 82 ? -7.331 14.540 6.207 1.00 95.38 82 VAL A CA 1
ATOM 695 C C . VAL A 1 82 ? -8.434 14.940 5.222 1.00 95.38 82 VAL A C 1
ATOM 697 O O . VAL A 1 82 ? -8.587 14.300 4.185 1.00 95.38 82 VAL A O 1
ATOM 700 N N . LEU A 1 83 ? -9.163 16.028 5.499 1.00 95.44 83 LEU A N 1
ATOM 701 C CA . LEU A 1 83 ? -10.263 16.504 4.652 1.00 95.44 83 LEU A CA 1
ATOM 702 C C . LEU A 1 83 ? -9.777 17.140 3.343 1.00 95.44 83 LEU A C 1
ATOM 704 O O . LEU A 1 83 ? -10.489 17.114 2.343 1.00 95.44 83 LEU A O 1
ATOM 708 N N . ILE A 1 84 ? -8.567 17.700 3.344 1.00 96.69 84 ILE A N 1
ATOM 709 C CA . ILE A 1 84 ? -7.936 18.297 2.160 1.00 96.69 84 ILE A CA 1
ATOM 710 C C . ILE A 1 84 ? -7.389 17.189 1.252 1.00 96.69 84 ILE A C 1
ATOM 712 O O . ILE A 1 84 ? -7.438 17.295 0.030 1.00 96.69 84 ILE A O 1
ATOM 716 N N . GLU A 1 85 ? -6.887 16.108 1.845 1.00 95.75 85 GLU A N 1
ATOM 717 C CA . GLU A 1 85 ? -6.199 15.023 1.143 1.00 95.75 85 GLU A CA 1
ATOM 718 C C . GLU A 1 85 ? -7.136 13.883 0.685 1.00 95.75 85 GLU A C 1
ATOM 720 O O . GLU A 1 85 ? -6.658 12.882 0.157 1.00 95.75 85 GLU A O 1
ATOM 725 N N . LEU A 1 86 ? -8.464 14.012 0.827 1.00 96.75 86 LEU A N 1
ATOM 726 C CA . LEU A 1 86 ? -9.437 12.952 0.496 1.00 96.75 86 LEU A CA 1
ATOM 727 C C . LEU A 1 86 ? -9.273 12.377 -0.922 1.00 96.75 86 LEU A C 1
ATOM 729 O O . LEU A 1 86 ? -9.335 11.161 -1.098 1.00 96.75 86 LEU A O 1
ATOM 733 N N . ASP A 1 87 ? -9.023 13.221 -1.926 1.00 96.25 87 ASP A N 1
ATOM 734 C CA . ASP A 1 87 ? -8.826 12.778 -3.317 1.00 96.25 87 ASP A CA 1
ATOM 735 C C . ASP A 1 87 ? -7.550 11.952 -3.520 1.00 96.25 87 ASP A C 1
ATOM 737 O O . ASP A 1 87 ? -7.484 11.114 -4.420 1.00 96.25 87 ASP A O 1
ATOM 741 N N . GLU A 1 88 ? -6.534 12.154 -2.682 1.00 96.19 88 GLU A N 1
ATOM 742 C CA . GLU A 1 88 ? -5.319 11.339 -2.708 1.00 96.19 88 GLU A CA 1
ATOM 743 C C . GLU A 1 88 ? -5.612 9.941 -2.154 1.00 96.19 88 GLU A C 1
ATOM 745 O O . GLU A 1 88 ? -5.161 8.956 -2.731 1.00 96.19 88 GLU A O 1
ATOM 750 N N . TYR A 1 89 ? -6.412 9.831 -1.088 1.00 97.12 89 TYR A N 1
ATOM 751 C CA . TYR A 1 89 ? -6.801 8.540 -0.511 1.00 97.12 89 TYR A CA 1
ATOM 752 C C . TYR A 1 89 ? -7.749 7.741 -1.419 1.00 97.12 89 TYR A C 1
ATOM 754 O O . TYR A 1 89 ? -7.603 6.526 -1.521 1.00 97.12 89 TYR A O 1
ATOM 762 N N . ARG A 1 90 ? -8.688 8.403 -2.115 1.00 96.69 90 ARG A N 1
ATOM 763 C CA . ARG A 1 90 ? -9.692 7.755 -2.992 1.00 96.69 90 ARG A CA 1
ATOM 764 C C . ARG A 1 90 ? -9.109 6.954 -4.152 1.00 96.69 90 ARG A C 1
ATOM 766 O O . ARG A 1 90 ? -9.799 6.109 -4.709 1.00 96.69 90 ARG A O 1
ATOM 773 N N . GLN A 1 91 ? -7.870 7.236 -4.541 1.00 96.31 91 GLN A N 1
ATOM 774 C CA . GLN A 1 91 ? -7.194 6.517 -5.623 1.00 96.31 91 GLN A CA 1
ATOM 775 C C . GLN A 1 91 ? -6.788 5.096 -5.217 1.00 96.31 91 GLN A C 1
ATOM 777 O O . GLN A 1 91 ? -6.504 4.275 -6.086 1.00 96.31 91 GLN A O 1
ATOM 782 N N . PHE A 1 92 ? -6.738 4.817 -3.913 1.00 97.00 92 PHE A N 1
ATOM 783 C CA . PHE A 1 92 ? -6.219 3.572 -3.370 1.00 97.00 92 PHE A CA 1
ATOM 784 C C . PHE A 1 92 ? -7.325 2.581 -3.026 1.00 97.00 92 PHE A C 1
ATOM 786 O O . PHE A 1 92 ? -8.450 2.966 -2.712 1.00 97.00 92 PHE A O 1
ATOM 793 N N . MET A 1 93 ? -6.974 1.293 -3.033 1.00 95.50 93 MET A N 1
ATOM 794 C CA . MET A 1 93 ? -7.880 0.196 -2.673 1.00 95.50 93 MET A CA 1
ATOM 795 C C . MET A 1 93 ? -8.473 0.375 -1.269 1.00 95.50 93 MET A C 1
ATOM 797 O O . MET A 1 93 ? -9.632 0.055 -1.019 1.00 95.50 93 MET A O 1
ATOM 801 N N . GLY A 1 94 ? -7.666 0.896 -0.346 1.00 96.56 94 GLY A N 1
ATOM 802 C CA . GLY A 1 94 ? -8.088 1.232 1.003 1.00 96.56 94 GLY A CA 1
ATOM 803 C C . GLY A 1 94 ? -6.955 1.816 1.836 1.00 96.56 94 GLY A C 1
ATOM 804 O O . GLY A 1 94 ? -5.806 1.912 1.392 1.00 96.56 94 GLY A O 1
ATOM 805 N N . VAL A 1 95 ? -7.286 2.207 3.062 1.00 98.19 95 VAL A N 1
ATOM 806 C CA . VAL A 1 95 ? -6.363 2.856 3.996 1.00 98.19 95 VAL A CA 1
ATOM 807 C C . VAL A 1 95 ? -6.374 2.121 5.331 1.00 98.19 95 VAL A C 1
ATOM 809 O O . VAL A 1 95 ? -7.413 1.998 5.977 1.00 98.19 95 VAL A O 1
ATOM 812 N N . ILE A 1 96 ? -5.215 1.641 5.773 1.00 97.81 96 ILE A N 1
ATOM 813 C CA . ILE A 1 96 ? -5.045 1.136 7.137 1.00 97.81 96 ILE A CA 1
ATOM 814 C C . ILE A 1 96 ? -5.171 2.316 8.097 1.00 97.81 96 ILE A C 1
ATOM 816 O O . ILE A 1 96 ? -4.548 3.357 7.876 1.00 97.81 96 ILE A O 1
ATOM 820 N N . GLY A 1 97 ? -5.982 2.146 9.146 1.00 91.38 97 GLY A N 1
ATOM 821 C CA . GLY A 1 97 ? -6.184 3.156 10.183 1.00 91.38 97 GLY A CA 1
ATOM 822 C C . GLY A 1 97 ? -4.861 3.721 10.705 1.00 91.38 97 GLY A C 1
ATOM 823 O O . GLY A 1 97 ? -3.831 3.038 10.690 1.00 91.38 97 GLY A O 1
ATOM 824 N N . ALA A 1 98 ? -4.889 4.982 11.143 1.00 88.62 98 ALA A N 1
ATOM 825 C CA . ALA A 1 98 ? -3.685 5.667 11.596 1.00 88.62 98 ALA A CA 1
ATOM 826 C C . ALA A 1 98 ? -2.949 4.850 12.672 1.00 88.62 98 ALA A C 1
ATOM 828 O O . ALA A 1 98 ? -3.558 4.151 13.482 1.00 88.62 98 ALA A O 1
ATOM 829 N N . ASP A 1 99 ? -1.622 4.915 12.625 1.00 88.62 99 ASP A N 1
ATOM 830 C CA . ASP A 1 99 ? -0.720 4.133 13.470 1.00 88.62 99 ASP A CA 1
ATOM 831 C C . ASP A 1 99 ? 0.072 5.043 14.414 1.00 88.62 99 ASP A C 1
ATOM 833 O O . ASP A 1 99 ? 1.264 4.832 14.623 1.00 88.62 99 ASP A O 1
ATOM 837 N N . VAL A 1 100 ? -0.567 6.088 14.962 1.00 91.19 100 VAL A N 1
ATOM 838 C CA . VAL A 1 100 ? 0.095 6.944 15.962 1.00 91.19 100 VAL A CA 1
ATOM 839 C C . VAL A 1 100 ? 0.581 6.062 17.107 1.00 91.19 100 VAL A C 1
ATOM 841 O O . VAL A 1 100 ? -0.140 5.159 17.549 1.00 91.19 100 VAL A O 1
ATOM 844 N N . THR A 1 101 ? 1.827 6.275 17.521 1.00 89.94 101 THR A N 1
ATOM 845 C CA . THR A 1 101 ? 2.518 5.395 18.458 1.00 89.94 101 THR A CA 1
ATOM 846 C C . THR A 1 101 ? 1.808 5.364 19.811 1.00 89.94 101 THR A C 1
ATOM 848 O O . THR A 1 101 ? 1.389 6.389 20.345 1.00 89.94 101 THR A O 1
ATOM 851 N N . ILE A 1 102 ? 1.673 4.155 20.356 1.00 89.62 102 ILE A N 1
ATOM 852 C CA . ILE A 1 102 ? 1.169 3.896 21.703 1.00 89.62 102 ILE A CA 1
ATOM 853 C C . ILE A 1 102 ? 2.215 3.028 22.387 1.00 89.62 102 ILE A C 1
ATOM 855 O O . ILE A 1 102 ? 2.570 1.975 21.854 1.00 89.62 102 ILE A O 1
ATOM 859 N N . THR A 1 103 ? 2.711 3.467 23.536 1.00 86.44 103 THR A N 1
ATOM 860 C CA . THR A 1 103 ? 3.705 2.740 24.329 1.00 86.44 103 THR A CA 1
ATOM 861 C C . THR A 1 103 ? 3.155 2.414 25.714 1.00 86.44 103 THR A C 1
ATOM 863 O O . THR A 1 103 ? 2.212 3.045 26.192 1.00 86.44 103 THR A O 1
ATOM 866 N N . GLU A 1 104 ? 3.714 1.386 26.351 1.00 84.12 104 GLU A N 1
ATOM 867 C CA . GLU A 1 104 ? 3.234 0.892 27.649 1.00 84.12 104 GLU A CA 1
ATOM 868 C C . GLU A 1 104 ? 3.467 1.878 28.801 1.00 84.12 104 GLU A C 1
ATOM 870 O O . GLU A 1 104 ? 2.748 1.826 29.796 1.00 84.12 104 GLU A O 1
ATOM 875 N N . ASP A 1 105 ? 4.438 2.782 28.660 1.00 88.75 105 ASP A N 1
ATOM 876 C CA . ASP A 1 105 ? 4.780 3.823 29.634 1.00 88.75 105 ASP A CA 1
ATOM 877 C C . ASP A 1 105 ? 3.870 5.059 29.561 1.00 88.75 105 ASP A C 1
ATOM 879 O O . ASP A 1 105 ? 3.934 5.915 30.442 1.00 88.75 105 ASP A O 1
ATOM 883 N N . MET A 1 106 ? 3.006 5.160 28.546 1.00 91.69 106 MET A N 1
ATOM 884 C CA . MET A 1 106 ? 1.990 6.211 28.487 1.00 91.69 106 MET A CA 1
ATOM 885 C C . MET A 1 106 ? 0.906 5.981 29.541 1.00 91.69 106 MET A C 1
ATOM 887 O O . MET A 1 106 ? 0.418 4.860 29.695 1.00 91.69 106 MET A O 1
ATOM 891 N N . ASP A 1 107 ? 0.439 7.064 30.165 1.00 93.88 107 ASP A N 1
ATOM 892 C CA . ASP A 1 107 ? -0.767 7.039 30.998 1.00 93.88 107 ASP A CA 1
ATOM 893 C C . ASP A 1 107 ? -1.955 6.447 30.226 1.00 93.88 107 ASP A C 1
ATOM 895 O O . ASP A 1 107 ? -2.096 6.638 29.010 1.00 93.88 107 ASP A O 1
ATOM 899 N N . ILE A 1 108 ? -2.831 5.728 30.930 1.00 93.75 108 ILE A N 1
ATOM 900 C CA . ILE A 1 108 ? -3.931 4.990 30.299 1.00 93.75 108 ILE A CA 1
ATOM 901 C C . ILE A 1 108 ? -4.871 5.921 29.522 1.00 93.75 108 ILE A C 1
ATOM 903 O O . ILE A 1 108 ? -5.341 5.565 28.443 1.00 93.75 108 ILE A O 1
ATOM 907 N N . GLU A 1 109 ? -5.083 7.137 30.019 1.00 93.12 109 GLU A N 1
ATOM 908 C CA . GLU A 1 109 ? -5.878 8.183 29.384 1.00 93.12 109 GLU A CA 1
ATOM 909 C C . GLU A 1 109 ? -5.247 8.638 28.063 1.00 93.12 109 GLU A C 1
ATOM 911 O O . GLU A 1 109 ? -5.947 8.816 27.065 1.00 93.12 109 GLU A O 1
ATOM 916 N N . CYS A 1 110 ? -3.917 8.765 28.025 1.00 93.69 110 CYS A N 1
ATOM 917 C CA . CYS A 1 110 ? -3.175 9.104 26.814 1.00 93.69 110 CYS A CA 1
ATOM 918 C C . CYS A 1 110 ? -3.260 7.974 25.783 1.00 93.69 110 CYS A C 1
ATOM 920 O O . CYS A 1 110 ? -3.489 8.239 24.603 1.00 93.69 110 CYS A O 1
ATOM 922 N N . GLN A 1 111 ? -3.139 6.712 26.213 1.00 95.00 111 GLN A N 1
ATOM 923 C CA . GLN A 1 111 ? -3.316 5.566 25.315 1.00 95.00 111 GLN A CA 1
ATOM 924 C C . GLN A 1 111 ? -4.727 5.563 24.709 1.00 95.00 111 GLN A C 1
ATOM 926 O O . GLN A 1 111 ? -4.880 5.445 23.495 1.00 95.00 111 GLN A O 1
ATOM 931 N N . GLN A 1 112 ? -5.759 5.751 25.536 1.00 94.69 112 GLN A N 1
ATOM 932 C CA . GLN A 1 112 ? -7.153 5.798 25.091 1.00 94.69 112 GLN A CA 1
ATOM 933 C C . GLN A 1 112 ? -7.419 6.955 24.125 1.00 94.69 112 GLN A C 1
ATOM 935 O O . GLN A 1 112 ? -8.046 6.738 23.088 1.00 94.69 112 GLN A O 1
ATOM 940 N N . ALA A 1 113 ? -6.910 8.156 24.413 1.00 95.06 113 ALA A N 1
ATOM 941 C CA . ALA A 1 113 ? -7.050 9.317 23.536 1.00 95.06 113 ALA A CA 1
ATOM 942 C C . ALA A 1 113 ? -6.380 9.094 22.169 1.00 95.06 113 ALA A C 1
ATOM 944 O O . ALA A 1 113 ? -6.952 9.444 21.136 1.00 95.06 113 ALA A O 1
ATOM 945 N N . THR A 1 114 ? -5.206 8.456 22.137 1.00 95.06 114 THR A N 1
ATOM 946 C CA . THR A 1 114 ? -4.524 8.114 20.881 1.00 95.06 114 THR A CA 1
ATOM 947 C C . THR A 1 114 ? -5.288 7.053 20.084 1.00 95.06 114 THR A C 1
ATOM 949 O O . THR A 1 114 ? -5.456 7.206 18.873 1.00 95.06 114 THR A O 1
ATOM 952 N N . ILE A 1 115 ? -5.817 6.005 20.734 1.00 95.56 115 ILE A N 1
ATOM 953 C CA . ILE A 1 115 ? -6.651 4.992 20.055 1.00 95.56 115 ILE A CA 1
ATOM 954 C C . ILE A 1 115 ? -7.923 5.638 19.502 1.00 95.56 115 ILE A C 1
ATOM 956 O O . ILE A 1 115 ? -8.299 5.374 18.358 1.00 95.56 115 ILE A O 1
ATOM 960 N N . LEU A 1 116 ? -8.555 6.516 20.285 1.00 96.31 116 LEU A N 1
ATOM 961 C CA . LEU A 1 116 ? -9.713 7.290 19.858 1.00 96.31 116 LEU A CA 1
ATOM 962 C C . LEU A 1 116 ? -9.387 8.115 18.610 1.00 96.31 116 LEU A C 1
ATOM 964 O O . LEU A 1 116 ? -10.112 8.027 17.621 1.00 96.31 116 LEU A O 1
ATOM 968 N N . LEU A 1 117 ? -8.279 8.861 18.609 1.00 96.44 117 LEU A N 1
ATOM 969 C CA . LEU A 1 117 ? -7.859 9.640 17.445 1.00 96.44 117 LEU A CA 1
ATOM 970 C C . LEU A 1 117 ? -7.633 8.759 16.208 1.00 96.44 117 LEU A C 1
ATOM 972 O O . LEU A 1 117 ? -8.102 9.105 15.120 1.00 96.44 117 LEU A O 1
ATOM 976 N N . ASN A 1 118 ? -6.964 7.613 16.368 1.00 95.38 118 ASN A N 1
ATOM 977 C CA . ASN A 1 118 ? -6.722 6.674 15.272 1.00 95.38 118 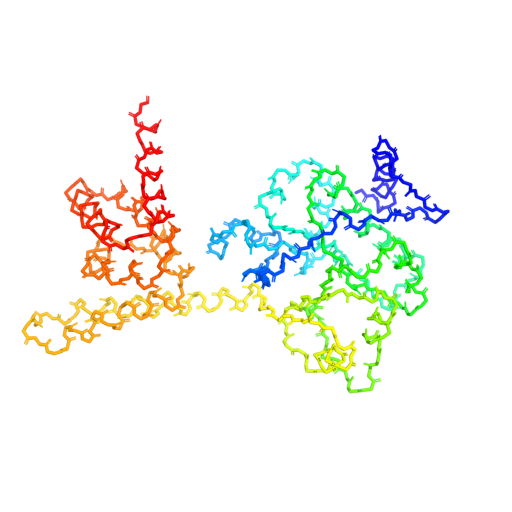ASN A CA 1
ATOM 978 C C . ASN A 1 118 ? -8.039 6.153 14.665 1.00 95.38 118 ASN A C 1
ATOM 980 O O . ASN A 1 118 ? -8.170 6.090 13.438 1.00 95.38 118 ASN A O 1
ATOM 984 N N . GLN A 1 119 ? -9.035 5.827 15.498 1.00 96.56 119 GLN A N 1
ATOM 985 C CA . GLN A 1 119 ? -10.352 5.377 15.030 1.00 96.56 119 GLN A CA 1
ATOM 986 C C . GLN A 1 119 ? -11.178 6.503 14.404 1.00 96.56 119 GLN A C 1
ATOM 988 O O . GLN A 1 119 ? -11.798 6.297 13.362 1.00 96.56 119 GLN A O 1
ATOM 993 N N . LEU A 1 120 ? -11.160 7.704 14.990 1.00 97.69 120 LEU A N 1
ATOM 994 C CA . LEU A 1 120 ? -11.844 8.872 14.433 1.00 97.69 120 LEU A CA 1
ATOM 995 C C . LEU A 1 120 ? -11.299 9.222 13.046 1.00 97.69 120 LEU A C 1
ATOM 997 O O . LEU A 1 120 ? -12.085 9.464 12.134 1.00 97.69 120 LEU A O 1
ATOM 1001 N N . PHE A 1 121 ? -9.978 9.177 12.855 1.00 97.56 121 PHE A N 1
ATOM 1002 C CA . PHE A 1 121 ? -9.363 9.355 11.540 1.00 97.56 121 PHE A CA 1
ATOM 1003 C C . PHE A 1 121 ? -9.887 8.332 10.520 1.00 97.56 121 PHE A C 1
ATOM 1005 O O . PHE A 1 121 ? -10.312 8.710 9.428 1.00 97.56 121 PHE A O 1
ATOM 1012 N N . GLY A 1 122 ? -9.926 7.045 10.890 1.00 97.69 122 GLY A N 1
ATOM 1013 C CA . GLY A 1 122 ? -10.499 5.996 10.042 1.00 97.69 122 GLY A CA 1
ATOM 1014 C C . GLY A 1 122 ? -11.971 6.253 9.703 1.00 97.69 122 GLY A C 1
ATOM 1015 O O . GLY A 1 122 ? -12.366 6.159 8.542 1.00 97.69 122 GLY A O 1
ATOM 1016 N N . ALA A 1 123 ? -12.777 6.658 10.686 1.00 98.19 123 ALA A N 1
ATOM 1017 C CA . ALA A 1 123 ? -14.179 6.999 10.475 1.00 98.19 123 ALA A CA 1
ATOM 1018 C C . ALA A 1 123 ? -14.355 8.208 9.538 1.00 98.19 123 ALA A C 1
ATOM 1020 O O . ALA A 1 123 ? -15.255 8.193 8.699 1.00 98.19 123 ALA A O 1
ATOM 1021 N N . VAL A 1 124 ? -13.495 9.235 9.627 1.00 98.44 124 VAL A N 1
ATOM 1022 C CA . VAL A 1 124 ? -13.533 10.399 8.720 1.00 98.44 124 VAL A CA 1
ATOM 1023 C C . VAL A 1 124 ? -13.277 9.972 7.278 1.00 98.44 124 VAL A C 1
ATOM 1025 O O . VAL A 1 124 ? -14.002 10.402 6.381 1.00 98.44 124 VAL A O 1
ATOM 1028 N N . LEU A 1 125 ? -12.297 9.099 7.039 1.00 98.44 125 LEU A N 1
ATOM 1029 C CA . LEU A 1 125 ? -12.064 8.537 5.705 1.00 98.44 125 LEU A CA 1
ATOM 1030 C C . LEU A 1 125 ? -13.291 7.751 5.218 1.00 98.44 125 LEU A C 1
ATOM 1032 O O . LEU A 1 125 ? -13.772 7.966 4.102 1.00 98.44 125 LEU A O 1
ATOM 1036 N N . ALA A 1 126 ? -13.841 6.899 6.082 1.00 98.12 126 ALA A N 1
ATOM 1037 C CA . ALA A 1 126 ? -14.952 6.020 5.753 1.00 98.12 126 ALA A CA 1
ATOM 1038 C C . ALA A 1 126 ? -16.238 6.758 5.358 1.00 98.12 126 ALA A C 1
ATOM 1040 O O . ALA A 1 126 ? -16.840 6.435 4.331 1.00 98.12 126 ALA A O 1
ATOM 1041 N N . VAL A 1 127 ? -16.645 7.789 6.109 1.00 98.12 127 VAL A N 1
ATOM 1042 C CA . VAL A 1 127 ? -17.838 8.588 5.755 1.00 98.12 127 VAL A CA 1
ATOM 1043 C C . VAL A 1 127 ? -17.670 9.345 4.436 1.00 98.12 127 VAL A C 1
ATOM 1045 O O . VAL A 1 127 ? -18.660 9.697 3.801 1.00 98.12 127 VAL A O 1
ATOM 1048 N N . ASN A 1 128 ? -16.427 9.550 3.994 1.00 98.00 128 ASN A N 1
ATOM 1049 C CA . ASN A 1 128 ? -16.084 10.160 2.711 1.00 98.00 128 ASN A CA 1
ATOM 1050 C C . ASN A 1 128 ? -15.916 9.140 1.567 1.00 98.00 128 ASN A C 1
ATOM 1052 O O . ASN A 1 128 ? -15.418 9.497 0.493 1.00 98.00 128 ASN A O 1
ATOM 1056 N N . GLY A 1 129 ? -16.345 7.891 1.780 1.00 97.12 129 GLY A N 1
ATOM 1057 C CA . GLY A 1 129 ? -16.377 6.830 0.772 1.00 97.12 129 GLY A CA 1
ATOM 1058 C C . GLY A 1 129 ? -15.058 6.079 0.585 1.00 97.12 129 GLY A C 1
ATOM 1059 O O . GLY A 1 129 ? -14.941 5.298 -0.356 1.00 97.12 129 GLY A O 1
ATOM 1060 N N . ILE A 1 130 ? -14.064 6.303 1.448 1.00 98.06 130 ILE A N 1
ATOM 1061 C CA . ILE A 1 130 ? -12.766 5.624 1.377 1.00 98.06 130 ILE A CA 1
ATOM 1062 C C . ILE A 1 130 ? -12.825 4.359 2.231 1.00 98.06 130 ILE A C 1
ATOM 1064 O O . ILE A 1 130 ? -13.152 4.416 3.414 1.00 98.06 130 ILE A O 1
ATOM 1068 N N . LYS A 1 131 ? -12.486 3.212 1.640 1.00 97.75 131 LYS A N 1
ATOM 1069 C CA . LYS A 1 131 ? -12.441 1.940 2.366 1.00 97.75 131 LYS A CA 1
ATOM 1070 C C . LYS A 1 131 ? -11.290 1.920 3.362 1.00 97.75 131 LYS A C 1
ATOM 1072 O O . LYS A 1 131 ? -10.176 2.339 3.045 1.00 97.75 131 LYS A O 1
ATOM 1077 N N . ILE A 1 132 ? -11.554 1.401 4.555 1.00 98.19 132 ILE A N 1
ATOM 1078 C CA . ILE A 1 132 ? -10.566 1.335 5.634 1.00 98.19 132 ILE A CA 1
ATOM 1079 C C . ILE A 1 132 ? -10.208 -0.100 6.015 1.00 98.19 132 ILE A C 1
ATOM 1081 O O . ILE A 1 132 ? -10.957 -1.042 5.776 1.00 98.19 132 ILE A O 1
ATOM 1085 N N . VAL A 1 133 ? -9.046 -0.262 6.633 1.00 97.75 133 VAL A N 1
ATOM 1086 C CA . VAL A 1 133 ? -8.589 -1.514 7.241 1.00 97.75 133 VAL A CA 1
ATOM 1087 C C . VAL A 1 133 ? -8.288 -1.242 8.707 1.00 97.75 133 VAL A C 1
ATOM 1089 O O . VAL A 1 133 ? -7.594 -0.272 9.025 1.00 97.75 133 VAL A O 1
ATOM 1092 N N . GLN A 1 134 ? -8.794 -2.082 9.610 1.00 96.94 134 GLN A N 1
ATOM 1093 C CA . GLN A 1 134 ? -8.588 -1.865 11.040 1.00 96.94 134 GLN A CA 1
ATOM 1094 C C . GLN A 1 134 ? -7.136 -2.144 11.424 1.00 96.94 134 GLN A C 1
ATOM 1096 O O . GLN A 1 134 ? -6.636 -3.253 11.255 1.00 96.94 134 GLN A O 1
ATOM 1101 N N . ASN A 1 135 ? -6.463 -1.153 11.998 1.00 95.31 135 ASN A N 1
ATOM 1102 C CA . ASN A 1 135 ? -5.158 -1.364 12.608 1.00 95.31 135 ASN A CA 1
ATOM 1103 C C . ASN A 1 135 ? -5.331 -2.014 13.993 1.00 95.31 135 ASN A C 1
ATOM 1105 O O . ASN A 1 135 ? -6.140 -1.553 14.798 1.00 95.31 135 ASN A O 1
ATOM 1109 N N . LEU A 1 136 ? -4.577 -3.076 14.276 1.00 92.31 136 LEU A N 1
ATOM 1110 C CA . LEU A 1 136 ? -4.622 -3.809 15.548 1.00 92.31 136 LEU A CA 1
ATOM 1111 C C . LEU A 1 136 ? -3.748 -3.186 16.651 1.00 92.31 136 LEU A C 1
ATOM 1113 O O . LEU A 1 136 ? -3.579 -3.782 17.720 1.00 92.31 136 LEU A O 1
ATOM 1117 N N . ARG A 1 137 ? -3.156 -2.010 16.411 1.00 90.19 137 ARG A N 1
ATOM 1118 C CA . ARG A 1 137 ? -2.374 -1.299 17.424 1.00 90.19 137 ARG A CA 1
ATOM 1119 C C . ARG A 1 137 ? -3.251 -0.911 18.620 1.00 90.19 137 ARG A C 1
ATOM 1121 O O . ARG A 1 137 ? -4.252 -0.215 18.485 1.00 90.19 137 ARG A O 1
ATOM 1128 N N . ILE A 1 138 ? -2.806 -1.345 19.792 1.00 89.25 138 ILE A N 1
ATOM 1129 C CA . ILE A 1 138 ? -3.329 -0.997 21.115 1.00 89.25 138 ILE A CA 1
ATOM 1130 C C . ILE A 1 138 ? -2.139 -0.813 22.061 1.00 89.25 138 ILE A C 1
ATOM 1132 O O . ILE A 1 138 ? -1.029 -1.225 21.717 1.00 89.25 138 ILE A O 1
ATOM 1136 N N . GLY A 1 139 ? -2.379 -0.226 23.230 1.00 87.81 139 GLY A N 1
ATOM 1137 C CA . GLY A 1 139 ? -1.390 -0.165 24.304 1.00 87.81 139 GLY A CA 1
ATOM 1138 C C . GLY A 1 139 ? -1.544 -1.350 25.254 1.00 87.81 139 GLY A C 1
ATOM 1139 O O . GLY A 1 139 ? -1.478 -2.508 24.844 1.00 87.81 139 GLY A O 1
ATOM 1140 N N . LEU A 1 140 ? -1.812 -1.058 26.524 1.00 89.44 140 LEU A N 1
ATOM 1141 C CA . LEU A 1 140 ? -2.012 -2.062 27.567 1.00 89.44 140 LEU A CA 1
ATOM 1142 C C . LEU A 1 140 ? -3.289 -2.893 27.337 1.00 89.44 140 LEU A C 1
ATOM 1144 O O . LEU A 1 140 ? -4.251 -2.387 26.749 1.00 89.44 140 LEU A O 1
ATOM 1148 N N . PRO A 1 141 ? -3.382 -4.126 27.878 1.00 87.56 141 PRO A N 1
ATOM 1149 C CA . PRO A 1 141 ? -4.576 -4.970 27.750 1.00 87.56 141 PRO A CA 1
ATOM 1150 C C . PRO A 1 141 ? -5.887 -4.298 28.189 1.00 87.56 141 PRO A C 1
ATOM 1152 O O . PRO A 1 141 ? -6.946 -4.580 27.635 1.00 87.56 141 PRO A O 1
ATOM 1155 N N . SER A 1 142 ? -5.841 -3.359 29.138 1.00 88.88 142 SER A N 1
ATOM 1156 C CA . SER A 1 142 ? -7.004 -2.568 29.571 1.00 88.88 142 SER A CA 1
ATOM 1157 C C . SER A 1 142 ? -7.604 -1.690 28.461 1.00 88.88 142 SER A C 1
ATOM 1159 O O . SER A 1 142 ? -8.780 -1.330 28.537 1.00 88.88 142 SER A O 1
ATOM 1161 N N . THR A 1 143 ? -6.834 -1.379 27.414 1.00 92.50 143 THR A N 1
ATOM 1162 C CA . THR A 1 143 ? -7.285 -0.622 26.236 1.00 92.50 143 THR A CA 1
ATOM 1163 C C . THR A 1 143 ? -7.958 -1.485 25.170 1.00 92.50 143 THR A C 1
ATOM 1165 O O . THR A 1 143 ? -8.542 -0.936 24.240 1.00 92.50 143 THR A O 1
ATOM 1168 N N . LEU A 1 144 ? -7.981 -2.820 25.312 1.00 90.44 144 LEU A N 1
ATOM 1169 C CA . LEU A 1 144 ? -8.703 -3.711 24.386 1.00 90.44 144 LEU A CA 1
ATOM 1170 C C . LEU A 1 144 ? -10.181 -3.335 24.248 1.00 90.44 144 LEU A C 1
ATOM 1172 O O . LEU A 1 144 ? -10.756 -3.471 23.170 1.00 90.44 144 LEU A O 1
ATOM 1176 N N . ARG A 1 145 ? -10.780 -2.798 25.318 1.00 90.81 145 ARG A N 1
ATOM 1177 C CA . ARG A 1 145 ? -12.166 -2.314 25.312 1.00 90.81 145 ARG A CA 1
ATOM 1178 C C . ARG A 1 145 ? -12.423 -1.235 24.253 1.00 90.81 145 ARG A C 1
ATOM 1180 O O . ARG A 1 145 ? -13.541 -1.126 23.768 1.00 90.81 145 ARG A O 1
ATOM 1187 N N . CYS A 1 146 ? -11.398 -0.476 23.858 1.00 91.94 146 CYS A N 1
ATOM 1188 C CA . CYS A 1 146 ? -11.510 0.551 22.825 1.00 91.94 146 CYS A CA 1
ATOM 1189 C C . CYS A 1 146 ? -11.824 -0.044 21.444 1.00 91.94 146 CYS A C 1
ATOM 1191 O O . CYS A 1 146 ? -12.257 0.681 20.557 1.00 91.94 146 CYS A O 1
ATOM 1193 N N . LEU A 1 147 ? -11.631 -1.351 21.241 1.00 90.12 147 LEU A N 1
ATOM 1194 C CA . LEU A 1 147 ? -11.978 -2.038 19.996 1.00 90.12 147 LEU A CA 1
ATOM 1195 C C . LEU A 1 147 ? -13.432 -2.533 19.958 1.00 90.12 147 LEU A C 1
ATOM 1197 O O . LEU A 1 147 ? -13.864 -3.015 18.919 1.00 90.12 147 LEU A O 1
ATOM 1201 N N . LEU A 1 148 ? -14.211 -2.402 21.039 1.00 89.50 148 LEU A N 1
ATOM 1202 C CA . LEU A 1 148 ? -15.577 -2.948 21.110 1.00 89.50 148 LEU A CA 1
ATOM 1203 C C . LEU A 1 148 ? -16.570 -2.281 20.146 1.00 89.50 148 LEU A C 1
ATOM 1205 O O . LEU A 1 148 ? -17.588 -2.882 19.813 1.00 89.50 148 LEU A O 1
ATOM 1209 N N . ASN A 1 149 ? -16.276 -1.064 19.683 1.00 93.19 149 ASN A N 1
ATOM 1210 C CA . ASN A 1 149 ? -17.081 -0.370 18.672 1.00 93.19 149 ASN A CA 1
ATOM 1211 C C . ASN A 1 149 ? -16.672 -0.709 17.233 1.00 93.19 149 ASN A C 1
ATOM 1213 O O . ASN A 1 149 ? -17.267 -0.188 16.286 1.00 93.19 149 ASN A O 1
ATOM 1217 N N . VAL A 1 150 ? -15.657 -1.558 17.057 1.00 95.50 150 VAL A N 1
ATOM 1218 C CA . VAL A 1 150 ? -15.255 -2.088 15.758 1.00 95.50 150 VAL A CA 1
ATOM 1219 C C . VAL A 1 150 ? -16.034 -3.385 15.502 1.00 95.50 150 VAL A C 1
ATOM 1221 O O . VAL A 1 150 ? -16.043 -4.261 16.366 1.00 95.50 150 VAL A O 1
ATOM 1224 N N . PRO A 1 151 ? -16.708 -3.533 14.347 1.00 95.62 151 PRO A N 1
ATOM 1225 C CA . PRO A 1 151 ? -17.446 -4.750 14.031 1.00 95.62 151 PRO A CA 1
ATOM 1226 C C . PRO A 1 151 ? -16.511 -5.954 13.872 1.00 95.62 151 PRO A C 1
ATOM 1228 O O . PRO A 1 151 ? -15.364 -5.808 13.458 1.00 95.62 151 PRO A O 1
ATOM 1231 N N . GLU A 1 152 ? -17.034 -7.147 14.148 1.00 95.31 152 GLU A N 1
ATOM 1232 C CA . GLU A 1 152 ? -16.332 -8.405 13.876 1.00 95.31 152 GLU A CA 1
ATOM 1233 C C . GLU A 1 152 ? -16.253 -8.697 12.365 1.00 95.31 152 GLU A C 1
ATOM 1235 O O . GLU A 1 152 ? -16.996 -8.133 11.550 1.00 95.31 152 GLU A O 1
ATOM 1240 N N . ASP A 1 153 ? -15.383 -9.646 12.005 1.00 94.12 153 ASP A N 1
ATOM 1241 C CA . ASP A 1 153 ? -15.290 -10.229 10.664 1.00 94.12 153 ASP A CA 1
ATOM 1242 C C . ASP A 1 153 ? -14.961 -9.181 9.576 1.00 94.12 153 ASP A C 1
ATOM 1244 O O . ASP A 1 153 ? -15.461 -9.183 8.452 1.00 94.12 153 ASP A O 1
ATOM 1248 N N . ILE A 1 154 ? -14.047 -8.275 9.926 1.00 95.44 154 ILE A N 1
ATOM 1249 C CA . ILE A 1 154 ? -13.470 -7.261 9.037 1.00 95.44 154 ILE A CA 1
ATOM 1250 C C . ILE A 1 154 ? -12.002 -7.541 8.710 1.00 95.44 154 ILE A C 1
ATOM 1252 O O . ILE A 1 154 ? -11.295 -8.239 9.445 1.00 95.44 154 ILE A O 1
ATOM 1256 N N . MET A 1 155 ? -11.513 -6.932 7.629 1.00 95.50 155 MET A N 1
ATOM 1257 C CA . MET A 1 155 ? -10.086 -6.920 7.326 1.00 95.50 155 MET A CA 1
ATOM 1258 C C . MET A 1 155 ? -9.321 -6.064 8.338 1.00 95.50 155 MET A C 1
ATOM 1260 O O . MET A 1 155 ? -9.651 -4.898 8.576 1.00 95.50 155 MET A O 1
ATOM 1264 N N . CYS A 1 156 ? -8.242 -6.636 8.865 1.00 96.88 156 CYS A N 1
ATOM 1265 C CA . CYS A 1 156 ? -7.348 -5.971 9.801 1.00 96.88 156 CYS A CA 1
ATOM 1266 C C . CYS A 1 156 ? -5.901 -5.951 9.298 1.00 96.88 156 CYS A C 1
ATOM 1268 O O . CYS A 1 156 ? -5.527 -6.682 8.379 1.00 96.88 156 CYS A O 1
ATOM 1270 N N . ALA A 1 157 ? -5.068 -5.121 9.915 1.00 96.81 157 ALA A N 1
ATOM 1271 C CA . ALA A 1 157 ? -3.646 -5.041 9.634 1.00 96.81 157 ALA A CA 1
ATOM 1272 C C . ALA A 1 157 ? -2.820 -4.851 10.909 1.00 96.81 157 ALA A C 1
ATOM 1274 O O . ALA A 1 157 ? -3.277 -4.253 11.886 1.00 96.81 157 ALA A O 1
ATOM 1275 N N . SER A 1 158 ? -1.586 -5.348 10.877 1.00 94.94 158 SER A N 1
ATOM 1276 C CA . SER A 1 158 ? -0.595 -5.134 11.928 1.00 94.94 158 SER A CA 1
ATOM 1277 C C . SER A 1 158 ? 0.773 -4.845 11.322 1.00 94.94 158 SER A C 1
ATOM 1279 O O . SER A 1 158 ? 1.203 -5.506 10.374 1.00 94.94 158 SER A O 1
ATOM 1281 N N . GLY A 1 159 ? 1.465 -3.861 11.891 1.00 92.06 159 GLY A N 1
ATOM 1282 C CA . GLY A 1 159 ? 2.830 -3.509 11.524 1.0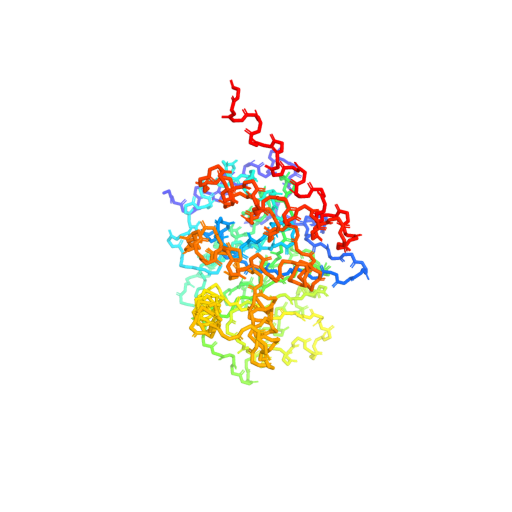0 92.06 159 GLY A CA 1
ATOM 1283 C C . GLY A 1 159 ? 3.825 -4.043 12.547 1.00 92.06 159 GLY A C 1
ATOM 1284 O O . GLY A 1 159 ? 3.590 -3.920 13.744 1.00 92.06 159 GLY A O 1
ATOM 1285 N N . THR A 1 160 ? 4.948 -4.584 12.082 1.00 88.75 160 THR A N 1
ATOM 1286 C CA . THR A 1 160 ? 6.086 -5.018 12.921 1.00 88.75 160 THR A CA 1
ATOM 1287 C C . THR A 1 160 ? 7.286 -4.071 12.800 1.00 88.75 160 THR A C 1
ATOM 1289 O O . THR A 1 160 ? 8.388 -4.353 13.272 1.00 88.75 160 THR A O 1
ATOM 1292 N N . LEU A 1 161 ? 7.112 -2.930 12.123 1.00 83.56 161 LEU A N 1
ATOM 1293 C CA . LEU A 1 161 ? 8.165 -1.928 11.982 1.00 83.56 161 LEU A CA 1
ATOM 1294 C C . LEU A 1 161 ? 8.441 -1.224 13.310 1.00 83.56 161 LEU A C 1
ATOM 1296 O O . LEU A 1 161 ? 7.549 -0.621 13.896 1.00 83.56 161 LEU A O 1
ATOM 1300 N N . GLY A 1 162 ? 9.706 -1.248 13.731 1.00 74.31 162 GLY A N 1
ATOM 1301 C CA . GLY A 1 162 ? 10.141 -0.635 14.988 1.00 74.31 162 GLY A CA 1
ATOM 1302 C C . GLY A 1 162 ? 9.837 -1.475 16.230 1.00 74.31 162 GLY A C 1
ATOM 1303 O O . GLY A 1 162 ? 10.238 -1.076 17.316 1.00 74.31 162 GLY A O 1
ATOM 1304 N N . CYS A 1 163 ? 9.191 -2.632 16.070 1.00 78.62 163 CYS A N 1
ATOM 1305 C CA . CYS A 1 163 ? 8.941 -3.579 17.148 1.00 78.62 163 CYS A CA 1
ATOM 1306 C C . CYS A 1 163 ? 10.080 -4.601 17.254 1.00 78.62 163 CYS A C 1
ATOM 1308 O O . CYS A 1 163 ? 10.725 -4.960 16.257 1.00 78.62 163 CYS A O 1
ATOM 1310 N N . GLU A 1 164 ? 10.314 -5.082 18.472 1.00 80.06 164 GLU A N 1
ATOM 1311 C CA . GLU A 1 164 ? 11.046 -6.328 18.682 1.00 80.06 164 GLU A CA 1
ATOM 1312 C C . GLU A 1 164 ? 10.204 -7.511 18.182 1.00 80.06 164 GLU A C 1
ATOM 1314 O O . GLU A 1 164 ? 8.997 -7.379 17.974 1.00 80.06 164 GLU A O 1
ATOM 1319 N N . LEU A 1 165 ? 10.860 -8.639 17.900 1.00 82.50 165 LEU A N 1
ATOM 1320 C CA . LEU A 1 165 ? 10.139 -9.848 17.500 1.00 82.50 165 LEU A CA 1
ATOM 1321 C C . LEU A 1 165 ? 9.347 -10.375 18.694 1.00 82.50 165 LEU A C 1
ATOM 1323 O O . LEU A 1 165 ? 9.846 -10.345 19.818 1.00 82.50 165 LEU A O 1
ATOM 1327 N N . THR A 1 166 ? 8.139 -10.861 18.432 1.00 84.06 166 THR A N 1
ATOM 1328 C CA . THR A 1 166 ? 7.277 -11.439 19.459 1.00 84.06 166 THR A CA 1
ATOM 1329 C C . THR A 1 166 ? 7.942 -12.677 20.062 1.00 84.06 166 THR A C 1
ATOM 1331 O O . THR A 1 166 ? 8.411 -13.562 19.344 1.00 84.06 166 THR A O 1
ATOM 1334 N N . GLU A 1 167 ? 8.005 -12.732 21.392 1.00 86.94 167 GLU A N 1
ATOM 1335 C CA . GLU A 1 167 ? 8.508 -13.897 22.120 1.00 86.94 167 GLU A CA 1
ATOM 1336 C C . GLU A 1 167 ? 7.475 -15.033 22.111 1.00 86.94 167 GLU A C 1
ATOM 1338 O O . GLU A 1 167 ? 6.271 -14.784 22.138 1.00 86.94 167 GLU A O 1
ATOM 1343 N N . ASP A 1 168 ? 7.920 -16.292 22.163 1.00 84.00 168 ASP A N 1
ATOM 1344 C CA . ASP A 1 168 ? 7.028 -17.466 22.132 1.00 84.00 168 ASP A CA 1
ATOM 1345 C C . ASP A 1 168 ? 5.973 -17.475 23.261 1.00 84.00 168 ASP A C 1
ATOM 1347 O O . ASP A 1 168 ? 4.917 -18.096 23.135 1.00 84.00 168 ASP A O 1
ATOM 1351 N N . SER A 1 169 ? 6.249 -16.803 24.384 1.00 86.06 169 SER A N 1
ATOM 1352 C CA . SER A 1 169 ? 5.325 -16.671 25.518 1.00 86.06 169 SER A CA 1
ATOM 1353 C C . SER A 1 169 ? 4.352 -15.493 25.415 1.00 86.06 169 SER A C 1
ATOM 1355 O O . SER A 1 169 ? 3.474 -15.369 26.272 1.00 86.06 169 SER A O 1
ATOM 1357 N N . ASP A 1 170 ? 4.494 -14.622 24.416 1.00 86.50 170 ASP A N 1
ATOM 1358 C CA . ASP A 1 170 ? 3.636 -13.452 24.249 1.00 86.50 170 ASP A CA 1
ATOM 1359 C C . ASP A 1 170 ? 2.352 -13.811 23.486 1.00 86.50 170 ASP A C 1
ATOM 1361 O O . ASP A 1 170 ? 2.323 -13.932 22.263 1.00 86.50 170 ASP A O 1
ATOM 1365 N N . TYR A 1 171 ? 1.251 -13.932 24.228 1.00 86.75 171 TYR A N 1
ATOM 1366 C CA . TYR A 1 171 ? -0.088 -14.186 23.688 1.00 86.75 171 TYR A CA 1
ATOM 1367 C C . TYR A 1 171 ? -0.908 -12.908 23.456 1.00 86.75 171 TYR A C 1
ATOM 1369 O O . TYR A 1 171 ? -2.102 -12.987 23.155 1.00 86.75 171 TYR A O 1
ATOM 1377 N N . SER A 1 172 ? -0.314 -11.719 23.601 1.00 87.19 172 SER A N 1
ATOM 1378 C CA . SER A 1 172 ? -1.024 -10.442 23.467 1.00 87.19 172 SER A CA 1
ATOM 1379 C C . SER A 1 172 ? -1.671 -10.289 22.092 1.00 87.19 172 SER A C 1
ATOM 1381 O O . SER A 1 172 ? -2.776 -9.753 21.979 1.00 87.19 172 SER A O 1
ATOM 1383 N N . TYR A 1 173 ? -1.027 -10.805 21.042 1.00 90.75 173 TYR A N 1
ATOM 1384 C CA . TYR A 1 173 ? -1.561 -10.750 19.691 1.00 90.75 173 TYR A CA 1
ATOM 1385 C C . TYR A 1 173 ? -2.779 -11.670 19.516 1.00 90.75 173 TYR A C 1
ATOM 1387 O O . TYR A 1 173 ? -3.817 -11.212 19.038 1.00 90.75 173 TYR A O 1
ATOM 1395 N N . ALA A 1 174 ? -2.728 -12.908 20.013 1.00 91.62 174 ALA A N 1
ATOM 1396 C CA . ALA A 1 174 ? -3.864 -13.830 20.034 1.00 91.62 174 ALA A CA 1
ATOM 1397 C C . ALA A 1 174 ? -5.077 -13.242 20.773 1.00 91.62 174 ALA A C 1
ATOM 1399 O O . ALA A 1 174 ? -6.211 -13.375 20.310 1.00 91.62 174 ALA A O 1
ATOM 1400 N N . VAL A 1 175 ? -4.858 -12.522 21.880 1.00 91.00 175 VAL A N 1
ATOM 1401 C CA . VAL A 1 175 ? -5.942 -11.833 22.599 1.00 91.00 175 VAL A CA 1
ATOM 1402 C C . VAL A 1 175 ? -6.622 -10.781 21.711 1.00 91.00 175 VAL A C 1
ATOM 1404 O O . VAL A 1 175 ? -7.853 -10.700 21.700 1.00 91.00 175 VAL A O 1
ATOM 1407 N N . LYS A 1 176 ? -5.862 -10.016 20.913 1.00 91.69 176 LYS A N 1
ATOM 1408 C CA . LYS A 1 176 ? -6.427 -9.056 19.942 1.00 91.69 176 LYS A CA 1
ATOM 1409 C C . LYS A 1 176 ? -7.268 -9.772 18.882 1.00 91.69 176 LYS A C 1
ATOM 1411 O O . LYS A 1 176 ? -8.379 -9.331 18.591 1.00 91.69 176 LYS A O 1
ATOM 1416 N N . LEU A 1 177 ? -6.774 -10.896 18.356 1.00 93.75 177 LEU A N 1
ATOM 1417 C CA . LEU A 1 177 ? -7.488 -11.703 17.360 1.00 93.75 177 LEU A CA 1
ATOM 1418 C C . LEU A 1 177 ? -8.807 -12.257 17.910 1.00 93.75 177 LEU A C 1
ATOM 1420 O O . LEU A 1 177 ? -9.825 -12.173 17.233 1.00 93.75 177 LEU A O 1
ATOM 1424 N N . HIS A 1 178 ? -8.826 -12.762 19.145 1.00 91.19 178 HIS A N 1
ATOM 1425 C CA . HIS A 1 178 ? -10.054 -13.265 19.768 1.00 91.19 178 HIS A CA 1
ATOM 1426 C C . HIS A 1 178 ? -11.049 -12.165 20.143 1.00 91.19 178 HIS A C 1
ATOM 1428 O O . HIS A 1 178 ? -12.255 -12.411 20.124 1.00 91.19 178 HIS A O 1
ATOM 1434 N N . THR A 1 179 ? -10.554 -10.971 20.476 1.00 90.44 179 THR A N 1
ATOM 1435 C CA . THR A 1 179 ? -11.398 -9.811 20.795 1.00 90.44 179 THR A CA 1
ATOM 1436 C C . THR A 1 179 ? -12.124 -9.314 19.550 1.00 90.44 179 THR A C 1
ATOM 1438 O O . THR A 1 179 ? -13.328 -9.095 19.597 1.00 90.44 179 THR A O 1
ATOM 1441 N N . LEU A 1 180 ? -11.399 -9.149 18.439 1.00 91.94 180 LEU A N 1
ATOM 1442 C CA . LEU A 1 180 ? -11.941 -8.530 17.229 1.00 91.94 180 LEU A CA 1
ATOM 1443 C C . LEU A 1 180 ? -12.516 -9.534 16.220 1.00 91.94 180 LEU A C 1
ATOM 1445 O O . LEU A 1 180 ? -13.343 -9.167 15.393 1.00 91.94 180 LEU A O 1
ATOM 1449 N N . LYS A 1 181 ? -12.057 -10.790 16.264 1.00 94.62 181 LYS A N 1
ATOM 1450 C CA . LYS A 1 181 ? -12.396 -11.863 15.314 1.00 94.62 181 LYS A CA 1
ATOM 1451 C C . LYS A 1 181 ? -12.315 -11.386 13.856 1.00 94.62 181 LYS A C 1
ATOM 1453 O O . LYS A 1 181 ? -13.335 -11.307 13.170 1.00 94.62 181 LYS A O 1
ATOM 1458 N N . PRO A 1 182 ? -11.116 -10.999 13.386 1.00 95.50 182 PRO A N 1
ATOM 1459 C CA . PRO A 1 182 ? -10.943 -10.468 12.039 1.00 95.50 182 PRO A CA 1
ATOM 1460 C C . PRO A 1 182 ? -11.289 -11.519 10.980 1.00 95.50 182 PRO A C 1
ATOM 1462 O O . PRO A 1 182 ? -10.984 -12.696 11.160 1.00 95.50 182 PRO A O 1
ATOM 1465 N N . SER A 1 183 ? -11.833 -11.089 9.838 1.00 94.50 183 SER A N 1
ATOM 1466 C CA . SER A 1 183 ? -12.042 -12.000 8.701 1.00 94.50 183 SER A CA 1
ATOM 1467 C C . SER A 1 183 ? -10.723 -12.399 8.050 1.00 94.50 183 SER A C 1
ATOM 1469 O O . SER A 1 183 ? -10.604 -13.481 7.479 1.00 94.50 183 SER A O 1
ATOM 1471 N N . ARG A 1 184 ? -9.729 -11.503 8.109 1.00 94.62 184 ARG A N 1
ATOM 1472 C CA . ARG A 1 184 ? -8.385 -11.690 7.559 1.00 94.62 184 ARG A CA 1
ATOM 1473 C C . ARG A 1 184 ? -7.415 -10.614 8.052 1.00 94.62 184 ARG A C 1
ATOM 1475 O O . ARG A 1 184 ? -7.844 -9.527 8.448 1.00 94.62 184 ARG A O 1
ATOM 1482 N N . VAL A 1 185 ? -6.111 -10.887 7.985 1.00 96.50 185 VAL A N 1
ATOM 1483 C CA . VAL A 1 185 ? -5.064 -9.985 8.497 1.00 96.50 185 VAL A CA 1
ATOM 1484 C C . VAL A 1 185 ? -3.932 -9.745 7.498 1.00 96.50 185 VAL A C 1
ATOM 1486 O O . VAL A 1 185 ? -3.335 -10.672 6.959 1.00 96.50 185 VAL A O 1
ATOM 1489 N N . MET A 1 186 ? -3.571 -8.480 7.296 1.00 96.62 186 MET A N 1
ATOM 1490 C CA . MET A 1 186 ? -2.348 -8.098 6.591 1.00 96.62 186 MET A CA 1
ATOM 1491 C C . MET A 1 186 ? -1.220 -7.801 7.579 1.00 96.62 186 MET A C 1
ATOM 1493 O O . MET A 1 186 ? -1.365 -6.967 8.471 1.00 96.62 186 MET A O 1
ATOM 1497 N N . LEU A 1 187 ? -0.075 -8.451 7.398 1.00 96.25 187 LEU A N 1
ATOM 1498 C CA . LEU A 1 187 ? 1.136 -8.191 8.172 1.00 96.25 187 LEU A CA 1
ATOM 1499 C C . LEU A 1 187 ? 2.086 -7.324 7.351 1.00 96.25 187 LEU A C 1
ATOM 1501 O O . LEU A 1 187 ? 2.375 -7.652 6.203 1.00 96.25 187 LEU A O 1
ATOM 1505 N N . TYR A 1 188 ? 2.596 -6.240 7.926 1.00 96.00 188 TYR A N 1
ATOM 1506 C CA . TYR A 1 188 ? 3.511 -5.325 7.243 1.00 96.00 188 TYR A CA 1
ATOM 1507 C C . TYR A 1 188 ? 4.815 -5.146 8.021 1.00 96.00 188 TYR A C 1
ATOM 1509 O O . TYR A 1 188 ? 4.804 -4.773 9.192 1.00 96.00 188 TYR A O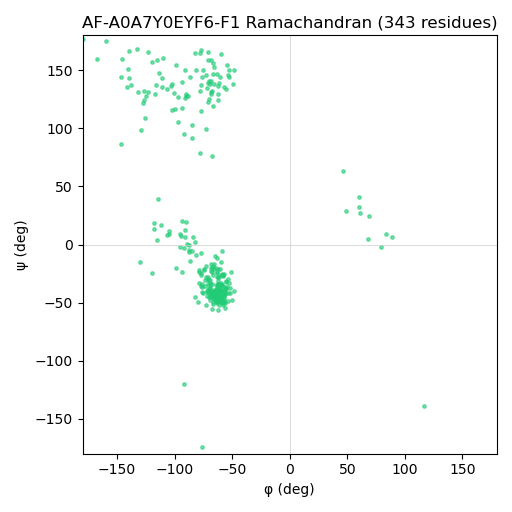 1
ATOM 1517 N N . GLY A 1 189 ? 5.950 -5.336 7.350 1.00 93.81 189 GLY A N 1
ATOM 1518 C CA . GLY A 1 189 ? 7.269 -5.090 7.930 1.00 93.81 189 GLY A CA 1
ATOM 1519 C C . GLY A 1 189 ? 8.132 -6.338 8.034 1.00 93.81 189 GLY A C 1
ATOM 1520 O O . GLY A 1 189 ? 8.199 -7.144 7.105 1.00 93.81 189 GLY A O 1
ATOM 1521 N N . ARG A 1 190 ? 8.841 -6.479 9.158 1.00 91.56 190 ARG A N 1
ATOM 1522 C CA . ARG A 1 190 ? 9.670 -7.654 9.442 1.00 91.56 190 ARG A CA 1
ATOM 1523 C C . ARG A 1 190 ? 8.775 -8.885 9.596 1.00 91.56 190 ARG A C 1
ATOM 1525 O O . ARG A 1 190 ? 7.715 -8.806 10.208 1.00 91.56 190 ARG A O 1
ATOM 1532 N N . TYR A 1 191 ? 9.205 -10.004 9.029 1.00 91.44 191 TYR A N 1
ATOM 1533 C CA . TYR A 1 191 ? 8.501 -11.268 9.195 1.00 91.44 191 TYR A CA 1
ATOM 1534 C C . TYR A 1 191 ? 8.617 -11.751 10.647 1.00 91.44 191 TYR A C 1
ATOM 1536 O O . TYR A 1 191 ? 9.726 -11.780 11.186 1.00 91.44 191 TYR A O 1
ATOM 1544 N N . ASP A 1 192 ? 7.482 -12.099 11.250 1.00 92.62 192 ASP A N 1
ATOM 1545 C CA . ASP A 1 192 ? 7.372 -12.555 12.635 1.00 92.62 192 ASP A CA 1
ATOM 1546 C C . ASP A 1 192 ? 6.649 -13.906 12.671 1.00 92.62 192 ASP A C 1
ATOM 1548 O O . ASP A 1 192 ? 5.450 -14.002 12.397 1.00 92.62 192 ASP A O 1
ATOM 1552 N N . THR A 1 193 ? 7.407 -14.960 12.975 1.00 93.56 193 THR A N 1
ATOM 1553 C CA . THR A 1 193 ? 6.913 -16.340 12.968 1.00 93.56 193 THR A CA 1
ATOM 1554 C C . THR A 1 193 ? 5.890 -16.589 14.073 1.00 93.56 193 THR A C 1
ATOM 1556 O O . THR A 1 193 ? 4.958 -17.363 13.870 1.00 93.56 193 THR A O 1
ATOM 1559 N N . VAL A 1 194 ? 6.030 -15.945 15.234 1.00 93.62 194 VAL A N 1
ATOM 1560 C CA . VAL A 1 194 ? 5.130 -16.168 16.373 1.00 93.62 194 VAL A CA 1
ATOM 1561 C C . VAL A 1 194 ? 3.766 -15.549 16.079 1.00 93.62 194 VAL A C 1
ATOM 1563 O O . VAL A 1 194 ? 2.741 -16.209 16.252 1.00 93.62 194 VAL A O 1
ATOM 1566 N N . MET A 1 195 ? 3.735 -14.329 15.534 1.00 93.69 195 MET A N 1
ATOM 1567 C CA . MET A 1 195 ? 2.484 -13.715 15.071 1.00 93.69 195 MET A CA 1
ATOM 1568 C C . MET A 1 195 ? 1.789 -14.562 13.996 1.00 93.69 195 MET A C 1
ATOM 1570 O O . MET A 1 195 ? 0.570 -14.738 14.038 1.00 93.69 195 MET A O 1
ATOM 1574 N N . GLU A 1 196 ? 2.554 -15.108 13.046 1.00 94.94 196 GLU A N 1
ATOM 1575 C CA . GLU A 1 196 ? 2.027 -15.986 11.996 1.00 94.94 196 GLU A CA 1
ATOM 1576 C C . GLU A 1 196 ? 1.440 -17.283 12.576 1.00 94.94 196 GLU A C 1
ATOM 1578 O O . GLU A 1 196 ? 0.334 -17.693 12.219 1.00 94.94 196 GLU A O 1
ATOM 1583 N N . GLN A 1 197 ? 2.135 -17.915 13.525 1.00 95.06 197 GLN A N 1
ATOM 1584 C CA . GLN A 1 197 ? 1.643 -19.103 14.224 1.00 95.06 197 GLN A CA 1
ATOM 1585 C C . GLN A 1 197 ? 0.347 -18.822 14.990 1.00 95.06 197 GLN A C 1
ATOM 1587 O O . GLN A 1 197 ? -0.572 -19.640 14.944 1.00 95.06 197 GLN A O 1
ATOM 1592 N N . GLN A 1 198 ? 0.234 -17.664 15.644 1.00 95.56 198 GLN A N 1
ATOM 1593 C CA . GLN A 1 198 ? -0.989 -17.267 16.348 1.00 95.56 198 GLN A CA 1
ATOM 1594 C C . GLN A 1 198 ? -2.166 -17.046 15.386 1.00 95.56 198 GLN A C 1
ATOM 1596 O O . GLN A 1 198 ? -3.282 -17.470 15.685 1.00 95.56 198 GLN A O 1
ATOM 1601 N N . LEU A 1 199 ? -1.929 -16.462 14.206 1.00 96.31 199 LEU A N 1
ATOM 1602 C CA . LEU A 1 199 ? -2.949 -16.334 13.154 1.00 96.31 199 LEU A CA 1
ATOM 1603 C C . LEU A 1 199 ? -3.398 -17.696 12.622 1.00 96.31 199 LEU A C 1
ATOM 1605 O O . LEU A 1 199 ? -4.599 -17.941 12.499 1.00 96.31 199 LEU A O 1
ATOM 1609 N N . ASN A 1 200 ? -2.444 -18.590 12.357 1.00 96.19 200 ASN A N 1
ATOM 1610 C CA . ASN A 1 200 ? -2.720 -19.960 11.930 1.00 96.19 200 ASN A CA 1
ATOM 1611 C C . ASN A 1 200 ? -3.545 -20.722 12.975 1.00 96.19 200 ASN A C 1
ATOM 1613 O O . ASN A 1 200 ? -4.536 -21.361 12.629 1.00 96.19 200 ASN A O 1
ATOM 1617 N N . ALA A 1 201 ? -3.180 -20.617 14.255 1.00 95.06 201 ALA A N 1
ATOM 1618 C CA . ALA A 1 201 ? -3.905 -21.248 15.355 1.00 95.06 201 ALA A CA 1
ATOM 1619 C C . ALA A 1 201 ? -5.331 -20.692 15.517 1.00 95.06 201 ALA A C 1
ATOM 1621 O O . ALA A 1 201 ? -6.252 -21.444 15.829 1.00 95.06 201 ALA A O 1
ATOM 1622 N N . ALA A 1 202 ? -5.524 -19.394 15.264 1.00 94.94 202 ALA A N 1
ATOM 1623 C CA . ALA A 1 202 ? -6.837 -18.753 15.261 1.00 94.94 202 ALA A CA 1
ATOM 1624 C C . ALA A 1 202 ? -7.662 -19.042 13.989 1.00 94.94 202 ALA A C 1
ATOM 1626 O O . ALA A 1 202 ? -8.830 -18.660 13.929 1.00 94.94 202 ALA A O 1
ATOM 1627 N N . GLY A 1 203 ? -7.080 -19.695 12.975 1.00 95.44 203 GLY A N 1
ATOM 1628 C CA . GLY A 1 203 ? -7.737 -19.960 11.693 1.00 95.44 203 GLY A CA 1
ATOM 1629 C C . GLY A 1 203 ? -7.983 -18.703 10.855 1.00 95.44 203 GLY A C 1
ATOM 1630 O O . GLY A 1 203 ? -8.901 -18.691 10.040 1.00 95.44 203 GLY A O 1
ATOM 1631 N N . VAL A 1 204 ? -7.195 -17.642 11.060 1.00 95.62 204 VAL A N 1
ATOM 1632 C CA . VAL A 1 204 ? -7.369 -16.347 10.389 1.00 95.62 204 VAL A CA 1
ATOM 1633 C C . VAL A 1 204 ? -6.494 -16.287 9.128 1.00 95.62 204 VAL A C 1
ATOM 1635 O O . VAL A 1 204 ? -5.260 -16.312 9.236 1.00 95.62 204 VAL A O 1
ATOM 1638 N N . PRO A 1 205 ? -7.089 -16.159 7.924 1.00 94.94 205 PRO A N 1
ATOM 1639 C CA . PRO A 1 205 ? -6.338 -15.953 6.691 1.00 94.94 205 PRO A CA 1
ATOM 1640 C C . PRO A 1 205 ? -5.457 -14.709 6.780 1.00 94.94 205 PRO A C 1
ATOM 1642 O O . PRO A 1 205 ? -5.905 -13.645 7.217 1.00 94.94 205 PRO A O 1
ATOM 1645 N N . HIS A 1 206 ? -4.208 -14.811 6.338 1.00 95.31 206 HIS A N 1
ATOM 1646 C CA . HIS A 1 206 ? -3.279 -13.693 6.418 1.00 95.31 206 HIS A CA 1
ATOM 1647 C C . HIS A 1 206 ? -2.304 -13.634 5.247 1.00 95.31 206 HIS A C 1
ATOM 1649 O O . HIS A 1 206 ? -2.063 -14.619 4.549 1.00 95.31 206 HIS A O 1
ATOM 1655 N N . ARG A 1 207 ? -1.733 -12.445 5.034 1.00 95.25 207 ARG A N 1
ATOM 1656 C CA . ARG A 1 207 ? -0.686 -12.212 4.037 1.00 95.25 207 ARG A CA 1
ATOM 1657 C C . ARG A 1 207 ? 0.358 -11.242 4.570 1.00 95.25 207 ARG A C 1
ATOM 1659 O O . ARG A 1 207 ? 0.023 -10.204 5.138 1.00 95.25 207 ARG A O 1
ATOM 1666 N N . TRP A 1 208 ? 1.624 -11.577 4.347 1.00 96.19 208 TRP A N 1
ATOM 1667 C CA . TRP A 1 208 ? 2.759 -10.738 4.710 1.00 96.19 208 TRP A CA 1
ATOM 1668 C C . TRP A 1 208 ? 3.212 -9.838 3.553 1.00 96.19 208 TRP A C 1
ATOM 1670 O O . TRP A 1 208 ? 3.291 -10.264 2.400 1.00 96.19 208 TRP A O 1
ATOM 1680 N N . TYR A 1 209 ? 3.552 -8.596 3.892 1.00 96.25 209 TYR A N 1
ATOM 1681 C CA . TYR A 1 209 ? 4.022 -7.550 2.996 1.00 96.25 209 TYR A CA 1
ATOM 1682 C C . TYR A 1 209 ? 5.344 -6.969 3.500 1.00 96.25 209 TYR A C 1
ATOM 1684 O O . TYR A 1 209 ? 5.491 -6.590 4.665 1.00 96.25 209 TYR A O 1
ATOM 1692 N N . LYS A 1 210 ? 6.307 -6.852 2.583 1.00 95.19 210 LYS A N 1
ATOM 1693 C CA . LYS A 1 210 ? 7.595 -6.196 2.837 1.00 95.19 210 LYS A CA 1
ATOM 1694 C C . LYS A 1 210 ? 7.396 -4.701 3.068 1.00 95.19 210 LYS A C 1
ATOM 1696 O O . LYS A 1 210 ? 6.559 -4.073 2.424 1.00 95.19 210 LYS A O 1
ATOM 1701 N N . ASP A 1 211 ? 8.234 -4.121 3.919 1.00 95.00 211 ASP A N 1
ATOM 1702 C CA . ASP A 1 211 ? 8.267 -2.677 4.105 1.00 95.00 211 ASP A CA 1
ATOM 1703 C C . ASP A 1 211 ? 8.856 -1.930 2.897 1.00 95.00 211 ASP A C 1
ATOM 1705 O O . ASP A 1 211 ? 9.649 -2.467 2.116 1.00 95.00 211 ASP A O 1
ATOM 1709 N N . ALA A 1 212 ? 8.521 -0.643 2.796 1.00 94.25 212 ALA A N 1
ATOM 1710 C CA . ALA A 1 212 ? 8.986 0.232 1.724 1.00 94.25 212 ALA A CA 1
ATOM 1711 C C . ALA A 1 212 ? 10.520 0.280 1.580 1.00 94.25 212 ALA A C 1
ATOM 1713 O O . ALA A 1 212 ? 11.023 0.307 0.458 1.00 94.25 212 ALA A O 1
ATOM 1714 N N . HIS A 1 213 ? 11.290 0.266 2.676 1.00 93.12 213 HIS A N 1
ATOM 1715 C CA . HIS A 1 213 ? 12.753 0.315 2.593 1.00 93.12 213 HIS A CA 1
ATOM 1716 C C . HIS A 1 213 ? 13.317 -0.963 1.958 1.00 93.12 213 HIS A C 1
ATOM 1718 O O . HIS A 1 213 ? 14.169 -0.894 1.065 1.00 93.12 213 HIS A O 1
ATOM 1724 N N . THR A 1 214 ? 12.800 -2.125 2.358 1.00 94.19 214 THR A N 1
ATOM 1725 C CA . THR A 1 214 ? 13.136 -3.409 1.734 1.00 94.19 214 THR A CA 1
ATOM 1726 C C . THR A 1 214 ? 12.778 -3.423 0.246 1.00 94.19 214 THR A C 1
ATOM 1728 O O . THR A 1 214 ? 13.585 -3.881 -0.571 1.00 94.19 214 THR A O 1
ATOM 1731 N N . LEU A 1 215 ? 11.613 -2.882 -0.123 1.00 94.94 215 LEU A N 1
ATOM 1732 C CA . LEU A 1 215 ? 11.178 -2.783 -1.518 1.00 94.94 215 LEU A CA 1
ATOM 1733 C C . LEU A 1 215 ? 12.099 -1.883 -2.351 1.00 94.94 215 LEU A C 1
ATOM 1735 O O . LEU A 1 215 ? 12.573 -2.323 -3.396 1.00 94.94 215 LEU A O 1
ATOM 1739 N N . TYR A 1 216 ? 12.457 -0.687 -1.874 1.00 94.81 216 TYR A N 1
ATOM 1740 C CA . TYR A 1 216 ? 13.409 0.187 -2.576 1.00 94.81 216 TYR A CA 1
ATOM 1741 C C . TYR A 1 216 ? 14.781 -0.469 -2.761 1.00 94.81 216 TYR A C 1
ATOM 1743 O O . TYR A 1 216 ? 15.401 -0.342 -3.816 1.00 94.81 216 TYR A O 1
ATOM 1751 N N . LYS A 1 217 ? 15.268 -1.213 -1.761 1.00 95.38 217 LYS A N 1
ATOM 1752 C CA . LYS A 1 217 ? 16.531 -1.956 -1.879 1.00 95.38 217 LYS A CA 1
ATOM 1753 C C . LYS A 1 217 ? 16.453 -3.037 -2.960 1.00 95.38 217 LYS A C 1
ATOM 1755 O O . LYS A 1 217 ? 17.428 -3.240 -3.683 1.00 95.38 217 LYS A O 1
ATOM 1760 N N . GLN A 1 218 ? 15.317 -3.728 -3.073 1.00 94.50 218 GLN A N 1
ATOM 1761 C CA . GLN A 1 218 ? 15.070 -4.716 -4.130 1.00 94.50 218 GLN A CA 1
ATOM 1762 C C . GLN A 1 218 ? 14.957 -4.049 -5.501 1.00 94.50 218 GLN A C 1
ATOM 1764 O O . GLN A 1 218 ? 15.597 -4.511 -6.441 1.00 94.50 218 GLN A O 1
ATOM 1769 N N . GLN A 1 219 ? 14.235 -2.932 -5.589 1.00 94.38 219 GLN A N 1
ATOM 1770 C CA . GLN A 1 219 ? 14.093 -2.150 -6.813 1.00 94.38 219 GLN A CA 1
ATOM 1771 C C . GLN A 1 219 ? 15.458 -1.670 -7.318 1.00 94.38 219 GLN A C 1
ATOM 1773 O O . GLN A 1 219 ? 15.818 -1.945 -8.455 1.00 94.38 219 GLN A O 1
ATOM 1778 N N . LYS A 1 220 ? 16.280 -1.064 -6.451 1.00 95.19 220 LYS A N 1
ATOM 1779 C CA . LYS A 1 220 ? 17.631 -0.609 -6.809 1.00 95.19 220 LYS A CA 1
ATOM 1780 C C . LYS A 1 220 ? 18.518 -1.748 -7.317 1.00 95.19 220 LYS A C 1
ATOM 1782 O O . LYS A 1 220 ? 19.215 -1.585 -8.310 1.00 95.19 220 LYS A O 1
ATOM 1787 N N . ARG A 1 221 ? 18.489 -2.911 -6.654 1.00 96.00 221 ARG A N 1
ATOM 1788 C CA . ARG A 1 221 ? 19.237 -4.102 -7.099 1.00 96.00 221 ARG A CA 1
ATOM 1789 C C . ARG A 1 221 ? 18.768 -4.592 -8.468 1.00 96.00 221 ARG A C 1
ATOM 1791 O O . ARG A 1 221 ? 19.605 -4.958 -9.285 1.00 96.00 221 ARG A O 1
ATOM 1798 N N . ALA A 1 222 ? 17.458 -4.588 -8.709 1.00 95.19 222 ALA A N 1
ATOM 1799 C CA . ALA A 1 222 ? 16.887 -4.969 -9.994 1.00 95.19 222 ALA A CA 1
ATOM 1800 C C . ALA A 1 222 ? 17.288 -3.986 -11.103 1.00 95.19 222 ALA A C 1
ATOM 1802 O O . ALA A 1 222 ? 17.745 -4.435 -12.146 1.00 95.19 222 ALA A O 1
ATOM 1803 N N . ILE A 1 223 ? 17.249 -2.672 -10.851 1.00 95.62 223 ILE A N 1
ATOM 1804 C CA . ILE A 1 223 ? 17.740 -1.654 -11.799 1.00 95.62 223 ILE A CA 1
ATOM 1805 C C . ILE A 1 223 ? 19.213 -1.904 -12.149 1.00 95.62 223 ILE A C 1
ATOM 1807 O O . ILE A 1 223 ? 19.569 -1.930 -13.323 1.00 95.62 223 ILE A O 1
ATOM 1811 N N . THR A 1 224 ? 20.066 -2.180 -11.154 1.00 96.69 224 THR A N 1
ATOM 1812 C CA . THR A 1 224 ? 21.476 -2.520 -11.414 1.00 96.69 224 THR A CA 1
ATOM 1813 C C . THR A 1 224 ? 21.622 -3.789 -12.262 1.00 96.69 224 THR A C 1
ATOM 1815 O O . THR A 1 224 ? 22.466 -3.821 -13.155 1.00 96.69 224 THR A O 1
ATOM 1818 N N . LYS A 1 225 ? 20.794 -4.821 -12.029 1.00 96.69 225 LYS A N 1
ATOM 1819 C CA . LYS A 1 225 ? 20.776 -6.039 -12.860 1.00 96.69 225 LYS A CA 1
ATOM 1820 C C . LYS A 1 225 ? 20.369 -5.712 -14.303 1.00 96.69 225 LYS A C 1
ATOM 1822 O O . LYS A 1 225 ? 21.058 -6.153 -15.214 1.00 96.69 225 LYS A O 1
ATOM 1827 N N . ILE A 1 226 ? 19.323 -4.906 -14.505 1.00 96.38 226 ILE A N 1
ATOM 1828 C CA . ILE A 1 226 ? 18.847 -4.462 -15.829 1.00 96.38 226 ILE A CA 1
ATOM 1829 C C . ILE A 1 226 ? 19.956 -3.713 -16.583 1.00 96.38 226 ILE A C 1
ATOM 1831 O O . ILE A 1 226 ? 20.286 -4.052 -17.716 1.00 96.38 226 ILE A O 1
ATOM 1835 N N . GLN A 1 227 ? 20.604 -2.746 -15.931 1.00 95.88 227 GLN A N 1
ATOM 1836 C CA . GLN A 1 227 ? 21.728 -2.005 -16.514 1.00 95.88 227 GLN A CA 1
ATOM 1837 C C . GLN A 1 227 ? 22.891 -2.933 -16.896 1.00 95.88 227 GLN A C 1
ATOM 1839 O O . GLN A 1 227 ? 23.519 -2.753 -17.940 1.00 95.88 227 GLN A O 1
ATOM 1844 N N . GLN A 1 228 ? 23.174 -3.946 -16.072 1.00 95.25 228 GLN A N 1
ATOM 1845 C CA . GLN A 1 228 ? 24.233 -4.913 -16.340 1.00 95.25 228 GLN A CA 1
ATOM 1846 C C . GLN A 1 228 ? 23.930 -5.787 -17.565 1.00 95.25 228 GLN A C 1
ATOM 1848 O O . GLN A 1 228 ? 24.819 -5.957 -18.396 1.00 95.25 228 GLN A O 1
ATOM 1853 N N . VAL A 1 229 ? 22.712 -6.321 -17.699 1.00 94.94 229 VAL A N 1
ATOM 1854 C CA . VAL A 1 229 ? 22.352 -7.186 -18.841 1.00 94.94 229 VAL A CA 1
ATOM 1855 C C . VAL A 1 229 ? 22.288 -6.403 -20.155 1.00 94.94 229 VAL A C 1
ATOM 1857 O O . VAL A 1 229 ? 22.801 -6.876 -21.165 1.00 94.94 229 VAL A O 1
ATOM 1860 N N . ILE A 1 230 ? 21.796 -5.155 -20.135 1.00 93.81 230 ILE A N 1
ATOM 1861 C CA . ILE A 1 230 ? 21.837 -4.258 -21.307 1.00 93.81 230 ILE A CA 1
ATOM 1862 C C . ILE A 1 230 ? 23.287 -3.977 -21.715 1.00 93.81 230 ILE A C 1
ATOM 1864 O O . ILE A 1 230 ? 23.635 -4.018 -22.895 1.00 93.81 230 ILE A O 1
ATOM 1868 N N . LYS A 1 231 ? 24.165 -3.717 -20.740 1.00 92.19 231 LYS A N 1
ATOM 1869 C CA . LYS A 1 231 ? 25.587 -3.496 -21.011 1.00 92.19 231 LYS A CA 1
ATOM 1870 C C . LYS A 1 231 ? 26.254 -4.739 -21.610 1.00 92.19 231 LYS A C 1
ATOM 1872 O O . LYS A 1 231 ? 27.016 -4.606 -22.560 1.00 92.19 231 LYS A O 1
ATOM 1877 N N . GLN A 1 232 ? 25.955 -5.929 -21.092 1.00 89.12 232 GLN A N 1
ATOM 1878 C CA . GLN A 1 232 ? 26.468 -7.185 -21.648 1.00 89.12 232 GLN A CA 1
ATOM 1879 C C . GLN A 1 232 ? 26.014 -7.380 -23.097 1.00 89.12 232 GLN A C 1
ATOM 1881 O O . GLN A 1 232 ? 26.833 -7.704 -23.953 1.00 89.12 232 GLN A O 1
ATOM 1886 N N . ARG A 1 233 ? 24.739 -7.102 -23.398 1.00 89.56 233 ARG A N 1
ATOM 1887 C CA . ARG A 1 233 ? 24.219 -7.123 -24.770 1.00 89.56 233 ARG A CA 1
ATOM 1888 C C . ARG A 1 233 ? 24.946 -6.130 -25.684 1.00 89.56 233 ARG A C 1
ATOM 1890 O O . ARG A 1 233 ? 25.279 -6.496 -26.806 1.00 89.56 233 ARG A O 1
ATOM 1897 N N . ARG A 1 234 ? 25.231 -4.917 -25.198 1.00 88.62 234 ARG A N 1
ATOM 1898 C CA . ARG A 1 234 ? 25.986 -3.876 -25.923 1.00 88.62 234 ARG A CA 1
ATOM 1899 C C . ARG A 1 234 ? 27.427 -4.287 -26.235 1.00 88.62 234 ARG A C 1
ATOM 1901 O O . ARG A 1 234 ? 27.953 -3.923 -27.280 1.00 88.62 234 ARG A O 1
ATOM 1908 N N . GLU A 1 235 ? 28.083 -4.991 -25.318 1.00 85.31 235 GLU A N 1
ATOM 1909 C CA . GLU A 1 235 ? 29.474 -5.440 -25.485 1.00 85.31 235 GLU A CA 1
ATOM 1910 C C . GLU A 1 235 ? 29.586 -6.682 -26.390 1.00 85.31 235 GLU A C 1
ATOM 1912 O O . GLU A 1 235 ? 30.621 -6.892 -27.025 1.00 85.31 235 GLU A O 1
ATOM 1917 N N . ASN A 1 236 ? 28.514 -7.471 -26.506 1.00 76.62 236 ASN A N 1
ATOM 1918 C CA . ASN A 1 236 ? 28.429 -8.622 -27.402 1.00 76.62 236 ASN A CA 1
ATOM 1919 C C . ASN A 1 236 ? 28.008 -8.178 -28.817 1.00 76.62 236 ASN A C 1
ATOM 1921 O O . ASN A 1 236 ? 26.822 -8.086 -29.125 1.00 76.62 236 ASN A O 1
ATOM 1925 N N . LEU A 1 237 ? 28.995 -7.899 -29.675 1.00 64.75 237 LEU A N 1
ATOM 1926 C CA . LEU A 1 237 ? 28.813 -7.364 -31.039 1.00 64.75 237 LEU A CA 1
ATOM 1927 C C . LEU A 1 237 ? 28.643 -8.432 -32.143 1.00 64.75 237 LEU A C 1
ATOM 1929 O O . LEU A 1 237 ? 28.550 -8.078 -33.314 1.00 64.75 237 LEU A O 1
ATOM 1933 N N . ASP A 1 238 ? 28.657 -9.720 -31.795 1.00 66.88 238 ASP A N 1
ATOM 1934 C CA . ASP A 1 238 ? 28.577 -10.835 -32.749 1.00 66.88 238 ASP A CA 1
ATOM 1935 C C . ASP A 1 238 ? 27.131 -11.354 -32.854 1.00 66.88 238 ASP A C 1
ATOM 1937 O O . ASP A 1 238 ? 26.632 -11.992 -31.925 1.00 66.88 238 ASP A O 1
ATOM 1941 N N . GLU A 1 239 ? 26.453 -11.024 -33.960 1.00 58.72 239 GLU A N 1
ATOM 1942 C CA . GLU A 1 239 ? 25.023 -11.300 -34.190 1.00 58.72 239 GLU A CA 1
ATOM 1943 C C . GLU A 1 239 ? 24.720 -12.779 -34.506 1.00 58.72 239 GLU A C 1
ATOM 1945 O O . GLU A 1 239 ? 23.610 -13.237 -34.254 1.00 58.72 239 GLU A O 1
ATOM 1950 N N . ASP A 1 240 ? 25.705 -13.557 -34.971 1.00 59.81 240 ASP A N 1
ATOM 1951 C CA . ASP A 1 240 ? 25.538 -14.968 -35.371 1.00 59.81 240 ASP A CA 1
ATOM 1952 C C . ASP A 1 240 ? 25.766 -15.959 -34.207 1.00 59.81 240 ASP A C 1
ATOM 1954 O O . ASP A 1 240 ? 26.053 -17.148 -34.395 1.00 59.81 240 ASP A O 1
ATOM 1958 N N . ASN A 1 241 ? 25.682 -15.472 -32.969 1.00 61.91 241 ASN A N 1
ATOM 1959 C CA . ASN A 1 241 ? 26.166 -16.173 -31.790 1.00 61.91 241 ASN A CA 1
ATOM 1960 C C . ASN A 1 241 ? 25.019 -16.637 -30.880 1.00 61.91 241 ASN A C 1
ATOM 1962 O O . ASN A 1 241 ? 24.153 -15.851 -30.516 1.00 61.91 241 ASN A O 1
ATOM 1966 N N . VAL A 1 242 ? 25.082 -17.879 -30.384 1.00 64.56 242 VAL A N 1
ATOM 1967 C CA . VAL A 1 242 ? 24.207 -18.407 -29.306 1.00 64.56 242 VAL A CA 1
ATOM 1968 C C . VAL A 1 242 ? 24.184 -17.480 -28.073 1.00 64.56 242 VAL A C 1
ATOM 1970 O O . VAL A 1 242 ? 23.240 -17.476 -27.285 1.00 64.56 242 VAL A O 1
ATOM 1973 N N . MET A 1 243 ? 25.228 -16.666 -27.896 1.00 71.56 243 MET A N 1
ATOM 1974 C CA . MET A 1 243 ? 25.314 -15.649 -26.848 1.00 71.56 243 MET A CA 1
ATOM 1975 C C . MET A 1 243 ? 24.321 -14.483 -27.018 1.00 71.56 243 MET A C 1
ATOM 1977 O O . MET A 1 243 ? 24.040 -13.815 -26.023 1.00 71.56 243 MET A O 1
ATOM 1981 N N . LEU A 1 244 ? 23.783 -14.243 -28.221 1.00 80.81 244 LEU A N 1
ATOM 1982 C CA . LEU A 1 244 ? 22.773 -13.214 -28.489 1.00 80.81 244 LEU A CA 1
ATOM 1983 C C . LEU A 1 244 ? 21.406 -13.608 -27.915 1.00 80.81 244 LEU A C 1
ATOM 1985 O O . LEU A 1 244 ? 20.856 -12.859 -27.110 1.00 80.81 244 LEU A O 1
ATOM 1989 N N . ASP A 1 245 ? 20.923 -14.814 -28.230 1.00 83.25 245 ASP A N 1
ATOM 1990 C CA . ASP A 1 245 ? 19.665 -15.352 -27.685 1.00 83.25 245 ASP A CA 1
ATOM 1991 C C . ASP A 1 245 ? 19.686 -15.368 -26.155 1.00 83.25 245 ASP A C 1
ATOM 1993 O O . ASP A 1 245 ? 18.719 -14.996 -25.488 1.00 83.25 245 ASP A O 1
ATOM 1997 N N . LYS A 1 246 ? 20.833 -15.748 -25.580 1.00 87.31 246 LYS A N 1
ATOM 1998 C CA . LYS A 1 246 ? 21.030 -15.698 -24.134 1.00 87.31 246 LYS A CA 1
ATOM 1999 C C . LYS A 1 246 ? 20.942 -14.266 -23.597 1.00 87.31 246 LYS A C 1
ATOM 2001 O O . LYS A 1 246 ? 20.323 -14.055 -22.562 1.00 87.31 246 LYS A O 1
ATOM 2006 N N . ALA A 1 247 ? 21.549 -13.290 -24.272 1.00 89.56 247 ALA A N 1
ATOM 2007 C CA . ALA A 1 247 ? 21.505 -11.898 -23.834 1.00 89.56 247 ALA A CA 1
ATOM 2008 C C . ALA A 1 247 ? 20.076 -11.333 -23.873 1.00 89.56 247 ALA A C 1
ATOM 2010 O O . ALA A 1 247 ? 19.671 -10.663 -22.924 1.00 89.56 247 ALA A O 1
ATOM 2011 N N . TRP A 1 248 ? 19.294 -11.643 -24.913 1.00 93.00 248 TRP A N 1
ATOM 2012 C CA . TRP A 1 248 ? 17.875 -11.283 -24.970 1.00 93.00 248 TRP A CA 1
ATOM 2013 C C . TRP A 1 248 ? 17.075 -11.941 -23.848 1.00 93.00 248 TRP A C 1
ATOM 2015 O O . TRP A 1 248 ? 16.343 -11.249 -23.140 1.00 93.00 248 TRP A O 1
ATOM 2025 N N . HIS A 1 249 ? 17.284 -13.238 -23.614 1.00 93.00 249 HIS A N 1
ATOM 2026 C CA . HIS A 1 249 ? 16.635 -13.950 -22.518 1.00 93.00 249 HIS A CA 1
ATOM 2027 C C . HIS A 1 249 ? 16.959 -13.328 -21.151 1.00 93.00 249 HIS A C 1
ATOM 2029 O O . HIS A 1 249 ? 16.049 -13.024 -20.381 1.00 93.00 249 HIS A O 1
ATOM 2035 N N . ASP A 1 250 ? 18.238 -13.060 -20.874 1.00 94.06 250 ASP A N 1
ATOM 2036 C CA . ASP A 1 250 ? 18.693 -12.445 -19.622 1.00 94.06 250 ASP A CA 1
ATOM 2037 C C . ASP A 1 250 ? 18.103 -11.024 -19.448 1.00 94.06 250 ASP A C 1
ATOM 2039 O O . ASP A 1 250 ? 17.771 -10.613 -18.329 1.00 94.06 250 ASP A O 1
ATOM 2043 N N . MET A 1 251 ? 17.935 -10.269 -20.544 1.00 96.06 251 MET A N 1
ATOM 2044 C CA . MET A 1 251 ? 17.282 -8.954 -20.548 1.00 96.06 251 MET A CA 1
ATOM 2045 C C . MET A 1 251 ? 15.794 -9.041 -20.212 1.00 96.06 251 MET A C 1
ATOM 2047 O O . MET A 1 251 ? 15.329 -8.305 -19.333 1.00 96.06 251 MET A O 1
ATOM 2051 N N . VAL A 1 252 ? 15.059 -9.936 -20.875 1.00 96.38 252 VAL A N 1
ATOM 2052 C CA . VAL A 1 252 ? 13.633 -10.164 -20.614 1.00 96.38 252 VAL A CA 1
ATOM 2053 C C . VAL A 1 252 ? 13.436 -10.633 -19.179 1.00 96.38 252 VAL A C 1
ATOM 2055 O O . VAL A 1 252 ? 12.637 -10.040 -18.458 1.00 96.38 252 VAL A O 1
ATOM 2058 N N . GLU A 1 253 ? 14.213 -11.619 -18.723 1.00 95.88 253 GLU A N 1
ATOM 2059 C CA . GLU A 1 253 ? 14.130 -12.151 -17.363 1.00 95.88 253 GLU A CA 1
ATOM 2060 C C . GLU A 1 253 ? 14.371 -11.045 -16.324 1.00 95.88 253 GLU A C 1
ATOM 2062 O O . GLU A 1 253 ? 13.580 -10.871 -15.394 1.00 95.88 253 GLU A O 1
ATOM 2067 N N . ALA A 1 254 ? 15.435 -10.249 -16.486 1.00 95.56 254 ALA A N 1
ATOM 2068 C CA . ALA A 1 254 ? 15.749 -9.163 -15.560 1.00 95.56 254 ALA A CA 1
ATOM 2069 C C . ALA A 1 254 ? 14.642 -8.098 -15.506 1.00 95.56 254 ALA A C 1
ATOM 2071 O O . ALA A 1 254 ? 14.321 -7.612 -14.417 1.00 95.56 254 ALA A O 1
ATOM 2072 N N . CYS A 1 255 ? 14.054 -7.750 -16.654 1.00 96.06 255 CYS A N 1
ATOM 2073 C CA . CYS A 1 255 ? 13.003 -6.740 -16.742 1.00 96.06 255 CYS A CA 1
ATOM 2074 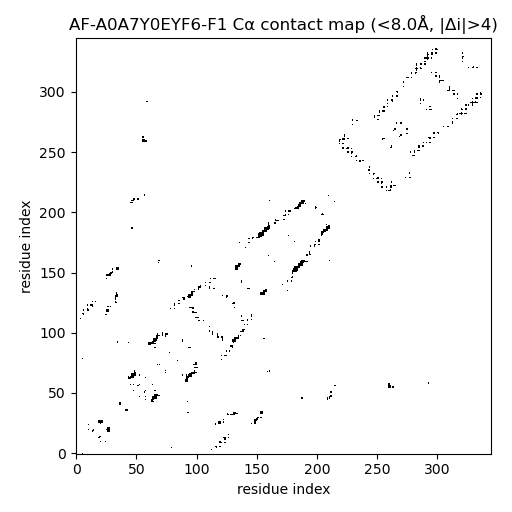C C . CYS A 1 255 ? 11.641 -7.257 -16.240 1.00 96.06 255 CYS A C 1
ATOM 2076 O O . CYS A 1 255 ? 10.933 -6.540 -15.528 1.00 96.06 255 CYS A O 1
ATOM 2078 N N . ALA A 1 256 ? 11.270 -8.495 -16.570 1.00 94.81 256 ALA A N 1
ATOM 2079 C CA . ALA A 1 256 ? 9.994 -9.100 -16.191 1.00 94.81 256 ALA A CA 1
ATOM 2080 C C . ALA A 1 256 ? 9.946 -9.478 -14.700 1.00 94.81 256 ALA A C 1
ATOM 2082 O O . ALA A 1 256 ? 8.894 -9.382 -14.066 1.00 94.81 256 ALA A O 1
ATOM 2083 N N . GLN A 1 257 ? 11.090 -9.830 -14.100 1.00 94.00 257 GLN A N 1
ATOM 2084 C CA . GLN A 1 257 ? 11.187 -10.210 -12.686 1.00 94.00 257 GLN A CA 1
ATOM 2085 C C . GLN A 1 257 ? 10.770 -9.084 -11.721 1.00 94.00 257 GLN A C 1
ATOM 2087 O O . GLN A 1 257 ? 10.332 -9.360 -10.601 1.00 94.00 257 GLN A O 1
ATOM 2092 N N . ASN A 1 258 ? 10.918 -7.814 -12.115 1.00 92.88 258 ASN A N 1
ATOM 2093 C CA . ASN A 1 258 ? 10.496 -6.677 -11.301 1.00 92.88 258 ASN A CA 1
ATOM 2094 C C . ASN A 1 258 ? 10.008 -5.510 -12.169 1.00 92.88 258 ASN A C 1
ATOM 2096 O O . ASN A 1 258 ? 10.747 -4.567 -12.446 1.00 92.88 258 ASN A O 1
ATOM 2100 N N . ILE A 1 259 ? 8.725 -5.546 -12.530 1.00 94.38 259 ILE A N 1
ATOM 2101 C CA . ILE A 1 259 ? 8.090 -4.523 -13.372 1.00 94.38 259 ILE A CA 1
ATOM 2102 C C . ILE A 1 259 ? 8.221 -3.113 -12.785 1.00 94.38 259 ILE A C 1
ATOM 2104 O O . ILE A 1 259 ? 8.480 -2.166 -13.522 1.00 94.38 259 ILE A O 1
ATOM 2108 N N . SER A 1 260 ? 8.109 -2.954 -11.462 1.00 92.88 260 SER A N 1
ATOM 2109 C CA . SER A 1 260 ? 8.266 -1.642 -10.819 1.00 92.88 260 SER A CA 1
ATOM 2110 C C . SER A 1 260 ? 9.678 -1.082 -11.000 1.00 92.88 260 SER A C 1
ATOM 2112 O O . SER A 1 260 ? 9.838 0.110 -11.260 1.00 92.88 260 SER A O 1
ATOM 2114 N N . ALA A 1 261 ? 10.709 -1.924 -10.905 1.00 94.94 261 ALA A N 1
ATOM 2115 C CA . ALA A 1 261 ? 12.084 -1.527 -11.187 1.00 94.94 261 ALA A CA 1
ATOM 2116 C C . ALA A 1 261 ? 12.284 -1.171 -12.663 1.00 94.94 261 ALA A C 1
ATOM 2118 O O . ALA A 1 261 ? 12.911 -0.158 -12.956 1.00 94.94 261 ALA A O 1
ATOM 2119 N N . THR A 1 262 ? 11.710 -1.949 -13.577 1.00 96.56 262 THR A N 1
ATOM 2120 C CA . THR A 1 262 ? 11.785 -1.705 -15.024 1.00 96.56 262 THR A CA 1
ATOM 2121 C C . THR A 1 262 ? 11.115 -0.387 -15.406 1.00 96.56 262 THR A C 1
ATOM 2123 O O . THR A 1 262 ? 11.721 0.440 -16.083 1.00 96.56 262 THR A O 1
ATOM 2126 N N . VAL A 1 263 ? 9.910 -0.123 -14.891 1.00 95.88 263 VAL A N 1
ATOM 2127 C CA . VAL A 1 263 ? 9.213 1.163 -15.054 1.00 95.88 263 VAL A CA 1
ATOM 2128 C C . VAL A 1 263 ? 10.042 2.314 -14.480 1.00 95.88 263 VAL A C 1
ATOM 2130 O O . VAL A 1 263 ? 10.174 3.356 -15.126 1.00 95.88 263 VAL A O 1
ATOM 2133 N N . ALA A 1 264 ? 10.624 2.137 -13.288 1.00 94.75 264 ALA A N 1
ATOM 2134 C CA . ALA A 1 264 ? 11.470 3.149 -12.661 1.00 94.75 264 ALA A CA 1
ATOM 2135 C C . ALA A 1 264 ? 12.725 3.455 -13.494 1.00 94.75 264 ALA A C 1
ATOM 2137 O O . ALA A 1 264 ? 13.043 4.630 -13.681 1.00 94.75 264 ALA A O 1
ATOM 2138 N N . PHE A 1 265 ? 13.392 2.423 -14.017 1.00 96.88 265 PHE A N 1
ATOM 2139 C CA . PHE A 1 265 ? 14.552 2.549 -14.897 1.00 96.88 265 PHE A CA 1
ATOM 2140 C C . PHE A 1 265 ? 14.190 3.300 -16.182 1.00 96.88 265 PHE A C 1
ATOM 2142 O O . PHE A 1 265 ? 14.803 4.320 -16.483 1.00 96.88 265 PHE A O 1
ATOM 2149 N N . ILE A 1 266 ? 13.137 2.864 -16.883 1.00 95.94 266 ILE A N 1
ATOM 2150 C CA . ILE A 1 266 ? 12.661 3.488 -18.129 1.00 95.94 266 ILE A CA 1
ATOM 2151 C C . ILE A 1 266 ? 12.314 4.963 -17.927 1.00 95.94 266 ILE A C 1
ATOM 2153 O O . ILE A 1 266 ? 12.643 5.801 -18.759 1.00 95.94 266 ILE A O 1
ATOM 2157 N N . THR A 1 267 ? 11.661 5.289 -16.813 1.00 92.50 267 THR A N 1
ATOM 2158 C CA . THR A 1 267 ? 11.165 6.648 -16.569 1.00 92.50 267 THR A CA 1
ATOM 2159 C C . THR A 1 267 ? 12.274 7.624 -16.172 1.00 92.50 267 THR A C 1
ATOM 2161 O O . THR A 1 267 ? 12.175 8.803 -16.501 1.00 92.50 267 THR A O 1
ATOM 2164 N N . ASN A 1 268 ? 13.299 7.167 -15.443 1.00 91.50 268 ASN A N 1
ATOM 2165 C CA . ASN A 1 268 ? 14.238 8.072 -14.765 1.00 91.50 268 ASN A CA 1
ATOM 2166 C C . ASN A 1 268 ? 15.701 7.937 -15.209 1.00 91.50 268 ASN A C 1
ATOM 2168 O O . ASN A 1 268 ? 16.469 8.876 -15.018 1.00 91.50 268 ASN A O 1
ATOM 2172 N N . GLU A 1 269 ? 16.109 6.784 -15.742 1.00 92.44 269 GLU A N 1
ATOM 2173 C CA . GLU A 1 269 ? 17.527 6.445 -15.955 1.00 92.44 269 GLU A CA 1
ATOM 2174 C C . GLU A 1 269 ? 17.836 5.943 -17.376 1.00 92.44 269 GLU A C 1
ATOM 2176 O O . GLU A 1 269 ? 19.002 5.896 -17.759 1.00 92.44 269 GLU A O 1
ATOM 2181 N N . CYS A 1 270 ? 16.824 5.569 -18.162 1.00 94.00 270 CYS A N 1
ATOM 2182 C CA . CYS A 1 270 ? 17.002 4.948 -19.472 1.00 94.00 270 CYS A CA 1
ATOM 2183 C C . CYS A 1 270 ? 17.389 5.967 -20.554 1.00 94.00 270 CYS A C 1
ATOM 2185 O O . CYS A 1 270 ? 16.614 6.861 -20.916 1.00 94.00 270 CYS A O 1
ATOM 2187 N N . SER A 1 271 ? 18.600 5.813 -21.091 1.00 94.12 271 SER A N 1
ATOM 2188 C CA . SER A 1 271 ? 19.076 6.592 -22.236 1.00 94.12 271 SER A CA 1
ATOM 2189 C C . SER A 1 271 ? 18.479 6.096 -23.561 1.00 94.12 271 SER A C 1
ATOM 2191 O O . SER A 1 271 ? 17.918 5.004 -23.632 1.00 94.12 271 SER A O 1
ATOM 2193 N N . VAL A 1 272 ? 18.633 6.883 -24.634 1.00 93.75 272 VAL A N 1
ATOM 2194 C CA . VAL 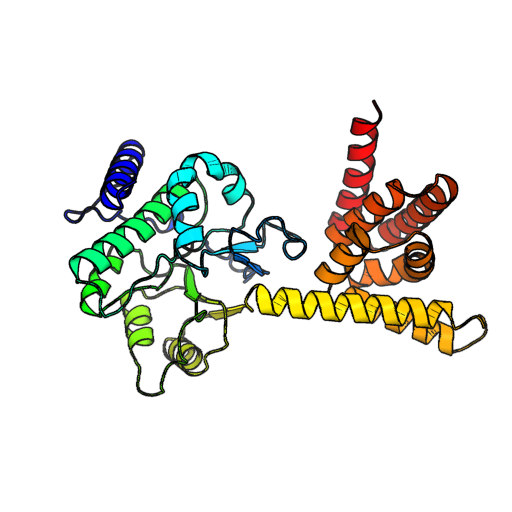A 1 272 ? 18.245 6.468 -25.999 1.00 93.75 272 VAL A CA 1
ATOM 2195 C C . VAL A 1 272 ? 18.945 5.163 -26.390 1.00 93.75 272 VAL A C 1
ATOM 2197 O O . VAL A 1 272 ? 18.301 4.260 -26.918 1.00 93.75 272 VAL A O 1
ATOM 2200 N N . ASP A 1 273 ? 20.236 5.035 -26.071 1.00 93.12 273 ASP A N 1
ATOM 2201 C CA . ASP A 1 273 ? 21.012 3.826 -26.357 1.00 93.12 273 ASP A CA 1
ATOM 2202 C C . ASP A 1 273 ? 20.470 2.623 -25.584 1.00 93.12 273 ASP A C 1
ATOM 2204 O O . ASP A 1 273 ? 20.328 1.543 -26.150 1.00 93.12 273 ASP A O 1
ATOM 2208 N N . ASP A 1 274 ? 20.144 2.790 -24.298 1.00 94.94 274 ASP A N 1
ATOM 2209 C CA . ASP A 1 274 ? 19.549 1.709 -23.502 1.00 94.94 274 ASP A CA 1
ATOM 2210 C C . ASP A 1 274 ? 18.184 1.297 -24.065 1.00 94.94 274 ASP A C 1
ATOM 2212 O O . ASP A 1 274 ? 17.896 0.104 -24.158 1.00 94.94 274 ASP A O 1
ATOM 2216 N N . MET A 1 275 ? 17.369 2.272 -24.485 1.00 95.62 275 MET A N 1
ATOM 2217 C CA . MET A 1 275 ? 16.079 2.015 -25.122 1.00 95.62 275 MET A CA 1
ATOM 2218 C C . MET A 1 275 ? 16.236 1.257 -26.442 1.00 95.62 275 MET A C 1
ATOM 2220 O O . MET A 1 275 ? 15.416 0.392 -26.737 1.00 95.62 275 MET A O 1
ATOM 2224 N N . ASN A 1 276 ? 17.289 1.533 -27.215 1.00 94.75 276 ASN A N 1
ATOM 2225 C CA . ASN A 1 276 ? 17.556 0.817 -28.457 1.00 94.75 276 ASN A CA 1
ATOM 2226 C C . ASN A 1 276 ? 17.742 -0.685 -28.218 1.00 94.75 276 ASN A C 1
ATOM 2228 O O . ASN A 1 276 ? 17.035 -1.484 -28.826 1.00 94.75 276 ASN A O 1
ATOM 2232 N N . TYR A 1 277 ? 18.587 -1.066 -27.258 1.00 94.25 277 TYR A N 1
ATOM 2233 C CA . TYR A 1 277 ? 18.762 -2.478 -26.903 1.00 94.25 277 TYR A CA 1
ATOM 2234 C C . TYR A 1 277 ? 17.494 -3.084 -26.293 1.00 94.25 277 TYR A C 1
ATOM 2236 O O . TYR A 1 277 ? 17.148 -4.218 -26.605 1.00 94.25 277 TYR A O 1
ATOM 2244 N N . LEU A 1 278 ? 16.768 -2.346 -25.442 1.00 95.06 278 LEU A N 1
ATOM 2245 C CA . LEU A 1 278 ? 15.493 -2.831 -24.900 1.00 95.06 278 LEU A CA 1
ATOM 2246 C C . LEU A 1 278 ? 14.447 -3.071 -25.996 1.00 95.06 278 LEU A C 1
ATOM 2248 O O . LEU A 1 278 ? 13.649 -3.997 -25.865 1.00 95.06 278 LEU A O 1
ATOM 2252 N N . SER A 1 279 ? 14.448 -2.265 -27.062 1.00 95.94 279 SER A N 1
ATOM 2253 C CA . SER A 1 279 ? 13.488 -2.401 -28.160 1.00 95.94 279 SER A CA 1
ATOM 2254 C C . SER A 1 279 ? 13.613 -3.728 -28.907 1.00 95.94 279 SER A C 1
ATOM 2256 O O . SER A 1 279 ? 12.613 -4.212 -29.425 1.00 95.94 279 SER A O 1
ATOM 2258 N N . GLU A 1 280 ? 14.792 -4.363 -28.877 1.00 94.69 280 GLU A N 1
ATOM 2259 C CA . GLU A 1 280 ? 15.023 -5.697 -29.453 1.00 94.69 280 GLU A CA 1
ATOM 2260 C C . GLU A 1 280 ? 14.192 -6.790 -28.763 1.00 94.69 280 GLU A C 1
ATOM 2262 O O . GLU A 1 280 ? 13.918 -7.822 -29.364 1.00 94.69 280 GLU A O 1
ATOM 2267 N N . VAL A 1 281 ? 13.776 -6.566 -27.511 1.00 95.88 281 VAL A N 1
ATOM 2268 C CA . VAL A 1 281 ? 13.063 -7.558 -26.692 1.00 95.88 281 VAL A CA 1
ATOM 2269 C C . VAL A 1 281 ? 11.656 -7.118 -26.285 1.00 95.88 281 VAL A C 1
ATOM 2271 O O . VAL A 1 281 ? 11.058 -7.727 -25.399 1.00 95.88 281 VAL A O 1
ATOM 2274 N N . PHE A 1 282 ? 11.101 -6.060 -26.890 1.00 96.12 282 PHE A N 1
ATOM 2275 C CA . PHE A 1 282 ? 9.774 -5.551 -26.520 1.00 96.12 282 PHE A CA 1
ATOM 2276 C C . PHE A 1 282 ? 8.668 -6.592 -26.667 1.00 96.12 282 PHE A C 1
ATOM 2278 O O . PHE A 1 282 ? 7.840 -6.694 -25.763 1.00 96.12 282 PHE A O 1
ATOM 2285 N N . ASP A 1 283 ? 8.667 -7.367 -27.752 1.00 94.19 283 ASP A N 1
ATOM 2286 C CA . ASP A 1 283 ? 7.639 -8.380 -28.012 1.00 94.19 283 ASP A CA 1
ATOM 2287 C C . ASP A 1 283 ? 7.552 -9.377 -26.854 1.00 94.19 283 ASP A C 1
ATOM 2289 O O . ASP A 1 283 ? 6.500 -9.534 -26.229 1.00 94.19 283 ASP A O 1
ATOM 2293 N N . GLU A 1 284 ? 8.684 -9.991 -26.502 1.00 95.50 284 GLU A N 1
ATOM 2294 C CA . GLU A 1 284 ? 8.745 -10.979 -25.429 1.00 95.50 284 GLU A CA 1
ATOM 2295 C C . GLU A 1 284 ? 8.542 -10.335 -24.052 1.00 95.50 284 GLU A C 1
ATOM 2297 O O . GLU A 1 284 ? 7.794 -10.863 -23.228 1.00 95.50 284 GLU A O 1
ATOM 2302 N N . LEU A 1 285 ? 9.137 -9.165 -23.800 1.00 96.00 285 LEU A N 1
ATOM 2303 C CA . LEU A 1 285 ? 8.991 -8.466 -22.527 1.00 96.00 285 LEU A CA 1
ATOM 2304 C C . LEU A 1 285 ? 7.534 -8.078 -22.256 1.00 96.00 285 LEU A C 1
ATOM 2306 O O . LEU A 1 285 ? 7.037 -8.299 -21.155 1.00 96.00 285 LEU A O 1
ATOM 2310 N N . ILE A 1 286 ? 6.835 -7.507 -23.236 1.00 95.44 286 ILE A N 1
ATOM 2311 C CA . ILE A 1 286 ? 5.434 -7.096 -23.085 1.00 95.44 286 ILE A CA 1
ATOM 2312 C C . ILE A 1 286 ? 4.540 -8.327 -22.966 1.00 95.44 286 ILE A C 1
ATOM 2314 O O . ILE A 1 286 ? 3.636 -8.341 -22.126 1.00 95.44 286 ILE A O 1
ATOM 2318 N N . TYR A 1 287 ? 4.827 -9.375 -23.743 1.00 93.44 287 TYR A N 1
ATOM 2319 C CA . TYR A 1 287 ? 4.111 -10.640 -23.658 1.00 93.44 287 TYR A CA 1
ATOM 2320 C C . TYR A 1 287 ? 4.261 -11.309 -22.284 1.00 93.44 287 TYR A C 1
ATOM 2322 O O . TYR A 1 287 ? 3.269 -11.784 -21.736 1.00 93.44 287 TYR A O 1
ATOM 2330 N N . GLN A 1 288 ? 5.456 -11.316 -21.689 1.00 93.94 288 GLN A N 1
ATOM 2331 C CA . GLN A 1 288 ? 5.671 -11.891 -20.357 1.00 93.94 288 GLN A CA 1
ATOM 2332 C C . GLN A 1 288 ? 5.142 -10.989 -19.234 1.00 93.94 288 GLN A C 1
ATOM 2334 O O . GLN A 1 288 ? 4.542 -11.477 -18.278 1.00 93.94 288 GLN A O 1
ATOM 2339 N N . ALA A 1 289 ? 5.354 -9.675 -19.332 1.00 92.50 289 ALA A N 1
ATOM 2340 C CA . ALA A 1 289 ? 5.002 -8.734 -18.274 1.00 92.50 289 ALA A CA 1
ATOM 2341 C C . ALA A 1 289 ? 3.496 -8.485 -18.169 1.00 92.50 289 ALA A C 1
ATOM 2343 O O . ALA A 1 289 ? 3.002 -8.243 -17.068 1.00 92.50 289 ALA A O 1
ATOM 2344 N N . GLN A 1 290 ? 2.783 -8.465 -19.304 1.00 92.62 290 GLN A N 1
ATOM 2345 C CA . GLN A 1 290 ? 1.349 -8.155 -19.380 1.00 92.62 290 GLN A CA 1
ATOM 2346 C C . GLN A 1 290 ? 0.962 -6.873 -18.608 1.00 92.62 290 GLN A C 1
ATOM 2348 O O . GLN A 1 290 ? -0.155 -6.758 -18.104 1.00 92.62 290 GLN A O 1
ATOM 2353 N N . SER A 1 291 ? 1.889 -5.908 -18.494 1.00 92.88 291 SER A N 1
ATOM 2354 C CA . SER A 1 291 ? 1.743 -4.719 -17.644 1.00 92.88 291 SER A CA 1
ATOM 2355 C C . SER A 1 291 ? 1.381 -3.477 -18.467 1.00 92.88 291 SER A C 1
ATOM 2357 O O . SER A 1 291 ? 2.200 -2.997 -19.262 1.00 92.88 291 SER A O 1
ATOM 2359 N N . PRO A 1 292 ? 0.186 -2.897 -18.248 1.00 93.25 292 PRO A N 1
ATOM 2360 C CA . PRO A 1 292 ? -0.199 -1.618 -18.840 1.00 93.25 292 PRO A CA 1
ATOM 2361 C C . PRO A 1 292 ? 0.737 -0.465 -18.440 1.00 93.25 292 PRO A C 1
ATOM 2363 O O . PRO A 1 292 ? 0.993 0.446 -19.234 1.00 93.25 292 PRO A O 1
ATOM 2366 N N . GLU A 1 293 ? 1.276 -0.500 -17.221 1.00 93.06 293 GLU A N 1
ATOM 2367 C CA . GLU A 1 293 ? 2.157 0.533 -16.670 1.00 93.06 293 GLU A CA 1
ATOM 2368 C C . GLU A 1 293 ? 3.520 0.530 -17.354 1.00 93.06 293 GLU A C 1
ATOM 2370 O O . GLU A 1 293 ? 4.034 1.602 -17.683 1.00 93.06 293 GLU A O 1
ATOM 2375 N N . LEU A 1 294 ? 4.069 -0.657 -17.636 1.00 95.00 294 LEU A N 1
ATOM 2376 C CA . LEU A 1 294 ? 5.303 -0.811 -18.404 1.00 95.00 294 LEU A CA 1
ATOM 2377 C C . LEU A 1 294 ? 5.171 -0.185 -19.794 1.00 95.00 294 LEU A C 1
ATOM 2379 O O . LEU A 1 294 ? 5.984 0.656 -20.174 1.00 95.00 294 LEU A O 1
ATOM 2383 N N . VAL A 1 295 ? 4.110 -0.525 -20.525 1.00 95.56 295 VAL A N 1
ATOM 2384 C CA . VAL A 1 295 ? 3.874 0.006 -21.877 1.00 95.56 295 VAL A CA 1
ATOM 2385 C C . VAL A 1 295 ? 3.646 1.517 -21.866 1.00 95.56 295 VAL A C 1
ATOM 2387 O O . VAL A 1 295 ? 4.170 2.235 -22.720 1.00 95.56 295 VAL A O 1
ATOM 2390 N N . SER A 1 296 ? 2.923 2.030 -20.868 1.00 93.75 296 SER A N 1
ATOM 2391 C CA . SER A 1 296 ? 2.752 3.473 -20.670 1.00 93.75 296 SER A CA 1
ATOM 2392 C C . SER A 1 296 ? 4.088 4.177 -20.409 1.00 93.75 296 SER A C 1
ATOM 2394 O O . SER A 1 296 ? 4.327 5.256 -20.956 1.00 93.75 296 SER A O 1
ATOM 2396 N N . ALA A 1 297 ? 4.972 3.572 -19.608 1.00 94.31 297 ALA A N 1
ATOM 2397 C CA . ALA A 1 297 ? 6.299 4.107 -19.318 1.00 94.31 297 ALA A CA 1
ATOM 2398 C C . ALA A 1 297 ? 7.188 4.141 -20.569 1.00 94.31 297 ALA A C 1
ATOM 2400 O O . ALA A 1 297 ? 7.751 5.195 -20.865 1.00 94.31 297 ALA A O 1
ATOM 2401 N N . ILE A 1 298 ? 7.242 3.046 -21.343 1.00 95.50 298 ILE A N 1
ATOM 2402 C CA . ILE A 1 298 ? 8.004 2.988 -22.603 1.00 95.50 298 ILE A CA 1
ATOM 2403 C C . ILE A 1 298 ? 7.500 4.071 -23.559 1.00 95.50 298 ILE A C 1
ATOM 2405 O O . ILE A 1 298 ? 8.286 4.903 -23.999 1.00 95.50 298 ILE A O 1
ATOM 2409 N N . ALA A 1 299 ? 6.188 4.142 -23.812 1.00 94.12 299 ALA A N 1
ATOM 2410 C CA . ALA A 1 299 ? 5.620 5.129 -24.731 1.00 94.12 299 ALA A CA 1
ATOM 2411 C C . ALA A 1 299 ? 5.963 6.575 -24.324 1.00 94.12 299 ALA A C 1
ATOM 2413 O O . ALA A 1 299 ? 6.349 7.390 -25.165 1.00 94.12 299 ALA A O 1
ATOM 2414 N N . LYS A 1 300 ? 5.851 6.898 -23.028 1.00 92.44 300 LYS A N 1
ATOM 2415 C CA . LYS A 1 300 ? 6.192 8.225 -22.492 1.00 92.44 300 LYS A CA 1
ATOM 2416 C C . LYS A 1 300 ? 7.680 8.540 -22.622 1.00 92.44 300 LYS A C 1
ATOM 2418 O O . LYS A 1 300 ? 7.998 9.662 -23.007 1.00 92.44 300 LYS A O 1
ATOM 2423 N N . ALA A 1 301 ? 8.562 7.583 -22.335 1.00 93.06 301 ALA A N 1
ATOM 2424 C CA . ALA A 1 301 ? 10.004 7.748 -22.505 1.00 93.06 301 ALA A CA 1
ATOM 2425 C C . ALA A 1 301 ? 10.360 7.956 -23.985 1.00 93.06 301 ALA A C 1
ATOM 2427 O O . ALA A 1 301 ? 10.993 8.952 -24.329 1.00 93.06 301 ALA A O 1
ATOM 2428 N N . SER A 1 302 ? 9.830 7.117 -24.886 1.00 92.06 302 SER A N 1
ATOM 2429 C CA . SER A 1 302 ? 10.036 7.236 -26.336 1.00 92.06 302 SER A CA 1
ATOM 2430 C C . SER A 1 302 ? 9.630 8.601 -26.883 1.00 92.06 302 SER A C 1
ATOM 2432 O O . SER A 1 302 ? 10.228 9.114 -27.825 1.00 92.06 302 SER A O 1
ATOM 2434 N N . PHE A 1 303 ? 8.614 9.227 -26.291 1.00 89.69 303 PHE A N 1
ATOM 2435 C CA . PHE A 1 303 ? 8.173 10.549 -26.700 1.00 89.69 303 PHE A CA 1
ATOM 2436 C C . PHE A 1 303 ? 9.161 11.680 -26.387 1.00 89.69 303 PHE A C 1
ATOM 2438 O O . PHE A 1 303 ? 9.051 12.729 -27.031 1.00 89.69 303 PHE A O 1
ATOM 2445 N N . GLN A 1 304 ? 10.086 11.484 -25.450 1.00 89.38 304 GLN A N 1
ATOM 2446 C CA . GLN A 1 304 ? 11.103 12.467 -25.064 1.00 89.38 304 GLN A CA 1
ATOM 2447 C C . GLN A 1 304 ? 12.368 12.392 -25.932 1.00 89.38 304 GLN A C 1
ATOM 2449 O O . GLN A 1 304 ? 13.174 13.320 -25.908 1.00 89.38 304 GLN A O 1
ATOM 2454 N N . TYR A 1 305 ? 12.535 11.320 -26.708 1.00 89.69 305 TYR A N 1
ATOM 2455 C CA . TYR A 1 305 ? 13.699 11.105 -27.568 1.00 89.69 305 TYR A CA 1
ATOM 2456 C C . TYR A 1 305 ? 13.596 11.845 -28.917 1.00 89.69 305 TYR A C 1
ATOM 2458 O O . TYR A 1 305 ? 12.503 12.298 -29.288 1.00 89.69 305 TYR A O 1
ATOM 2466 N N . PRO A 1 306 ? 14.719 11.988 -29.658 1.00 90.75 306 PRO A N 1
ATOM 2467 C CA . PRO A 1 306 ? 14.737 12.607 -30.984 1.00 90.75 306 PRO A CA 1
ATOM 2468 C C . PRO A 1 306 ? 13.743 11.961 -31.955 1.00 90.75 306 PRO A C 1
ATOM 2470 O O . PRO A 1 306 ? 13.382 10.796 -31.811 1.00 90.75 306 PRO A O 1
ATOM 2473 N N . ASP A 1 307 ? 13.290 12.712 -32.964 1.00 86.12 307 ASP A N 1
ATOM 2474 C CA . ASP A 1 307 ? 12.174 12.281 -33.817 1.00 86.12 307 ASP A CA 1
ATOM 2475 C C . ASP A 1 307 ? 12.422 10.964 -34.568 1.00 86.12 307 ASP A C 1
ATOM 2477 O O . ASP A 1 307 ? 11.478 10.186 -34.718 1.00 86.12 307 ASP A O 1
ATOM 2481 N N . SER A 1 308 ? 13.657 10.686 -34.999 1.00 85.25 308 SER A N 1
ATOM 2482 C CA . SER A 1 308 ? 14.020 9.412 -35.635 1.00 85.25 308 SER A CA 1
ATOM 2483 C C . SER A 1 308 ? 13.854 8.231 -34.677 1.00 85.25 308 SER A C 1
ATOM 2485 O O . SER A 1 308 ? 13.162 7.267 -35.005 1.00 85.25 308 SER A O 1
ATOM 2487 N N . ASP A 1 309 ? 14.413 8.341 -33.471 1.00 91.25 309 ASP A N 1
ATOM 2488 C CA . ASP A 1 309 ? 14.388 7.285 -32.452 1.00 91.25 309 ASP A CA 1
ATOM 2489 C C . ASP A 1 309 ? 12.969 7.080 -31.918 1.00 91.25 309 ASP A C 1
ATOM 2491 O O . ASP A 1 309 ? 12.460 5.966 -31.834 1.00 91.25 309 ASP A O 1
ATOM 2495 N N . LYS A 1 310 ? 12.266 8.183 -31.654 1.00 90.38 310 LYS A N 1
ATOM 2496 C CA . LYS A 1 310 ? 10.853 8.202 -31.274 1.00 90.38 310 LYS A CA 1
ATOM 2497 C C . LYS A 1 310 ? 9.983 7.453 -32.282 1.00 90.38 310 LYS A C 1
ATOM 2499 O O . LYS A 1 310 ? 9.133 6.666 -31.870 1.00 90.38 310 LYS A O 1
ATOM 2504 N N . GLN A 1 311 ? 10.130 7.717 -33.584 1.00 90.06 311 GLN A N 1
ATOM 2505 C CA . GLN A 1 311 ? 9.332 7.036 -34.610 1.00 90.06 311 GLN A CA 1
ATOM 2506 C C . GLN A 1 311 ? 9.626 5.537 -34.643 1.00 90.06 311 GLN A C 1
ATOM 2508 O O . GLN A 1 311 ? 8.687 4.745 -34.719 1.00 90.06 311 GLN A O 1
ATOM 2513 N N . TYR A 1 312 ? 10.902 5.163 -34.539 1.00 92.88 312 TYR A N 1
ATOM 2514 C CA . TYR A 1 312 ? 11.325 3.771 -34.489 1.00 92.88 312 TYR A CA 1
ATOM 2515 C C . TYR A 1 312 ? 10.751 3.046 -33.260 1.00 92.88 312 TYR A C 1
ATOM 2517 O O . TYR A 1 312 ? 9.985 2.097 -33.421 1.00 92.88 312 TYR A O 1
ATOM 2525 N N . PHE A 1 313 ? 10.999 3.541 -32.044 1.00 93.69 313 PHE A N 1
ATOM 2526 C CA . PHE A 1 313 ? 10.546 2.877 -30.816 1.00 93.69 313 PHE A CA 1
ATOM 2527 C C . PHE A 1 313 ? 9.027 2.779 -30.714 1.00 93.69 313 PHE A C 1
ATOM 2529 O O . PHE A 1 313 ? 8.506 1.759 -30.275 1.00 93.69 313 PHE A O 1
ATOM 2536 N N . LEU A 1 314 ? 8.291 3.813 -31.137 1.00 93.31 314 LEU A N 1
ATOM 2537 C CA . LEU A 1 314 ? 6.828 3.769 -31.118 1.00 93.31 314 LEU A CA 1
ATOM 2538 C C . LEU A 1 314 ? 6.254 2.792 -32.139 1.00 93.31 314 LEU A C 1
ATOM 2540 O O . LEU A 1 314 ? 5.169 2.266 -31.889 1.00 93.31 314 LEU A O 1
ATOM 2544 N N . LYS A 1 315 ? 6.942 2.583 -33.270 1.00 94.50 315 LYS A N 1
ATOM 2545 C CA . LYS A 1 315 ? 6.562 1.582 -34.266 1.00 94.50 315 LYS A CA 1
ATOM 2546 C C . LYS A 1 315 ? 6.741 0.182 -33.683 1.00 94.50 315 LYS A C 1
ATOM 2548 O O . LYS A 1 315 ? 5.750 -0.538 -33.610 1.00 94.50 315 LYS A O 1
ATOM 2553 N N . VAL A 1 316 ? 7.942 -0.142 -33.197 1.00 94.88 316 VAL A N 1
ATOM 2554 C CA . VAL A 1 316 ? 8.240 -1.453 -32.591 1.00 94.88 316 VAL A CA 1
ATOM 2555 C C . VAL A 1 316 ? 7.281 -1.726 -31.432 1.00 94.88 316 VAL A C 1
ATOM 2557 O O . VAL A 1 316 ? 6.566 -2.716 -31.443 1.00 94.88 316 VAL A O 1
ATOM 2560 N N . LEU A 1 317 ? 7.129 -0.772 -30.506 1.00 95.00 317 LEU A N 1
ATOM 2561 C CA . LEU A 1 317 ? 6.188 -0.893 -29.390 1.00 95.00 317 LEU A CA 1
ATOM 2562 C C . LEU A 1 317 ? 4.740 -1.140 -29.850 1.00 95.00 317 LEU A C 1
ATOM 2564 O O . LEU A 1 317 ? 4.005 -1.870 -29.191 1.00 95.00 317 LEU A O 1
ATOM 2568 N N . SER A 1 318 ? 4.299 -0.521 -30.951 1.00 93.81 318 SER A N 1
ATOM 2569 C CA . SER A 1 318 ? 2.938 -0.731 -31.463 1.00 93.81 318 SER A CA 1
ATOM 2570 C C . SER A 1 318 ? 2.721 -2.133 -32.029 1.00 93.81 318 SER A C 1
ATOM 2572 O O . SER A 1 318 ? 1.629 -2.673 -31.863 1.00 93.81 318 SER A O 1
ATOM 2574 N N . GLU A 1 319 ? 3.751 -2.711 -32.651 1.00 94.25 319 GLU A N 1
ATOM 2575 C CA . GLU A 1 319 ? 3.746 -4.087 -33.155 1.00 94.25 319 GLU A CA 1
ATOM 2576 C C . GLU A 1 319 ? 3.679 -5.056 -31.960 1.00 94.25 319 GLU A C 1
ATOM 2578 O O . GLU A 1 319 ? 2.708 -5.806 -31.840 1.00 94.25 319 GLU A O 1
ATOM 2583 N N . SER A 1 320 ? 4.558 -4.891 -30.964 1.00 94.12 320 SER A N 1
ATOM 2584 C CA . SER A 1 320 ? 4.561 -5.691 -29.728 1.00 94.12 320 SER A CA 1
ATOM 2585 C C . SER A 1 320 ? 3.229 -5.656 -28.965 1.00 94.12 320 SER A C 1
ATOM 2587 O O . SER A 1 320 ? 2.737 -6.668 -28.464 1.00 94.12 320 SER A O 1
ATOM 2589 N N . VAL A 1 321 ? 2.615 -4.472 -28.849 1.00 93.12 321 VAL A N 1
ATOM 2590 C CA . VAL A 1 321 ? 1.331 -4.287 -28.149 1.00 93.12 321 VAL A CA 1
ATOM 2591 C C . VAL A 1 321 ? 0.164 -4.894 -28.932 1.00 93.12 321 VAL A C 1
ATOM 2593 O O . VAL A 1 321 ? -0.791 -5.389 -28.325 1.00 93.12 321 VAL A O 1
ATOM 2596 N N . SER A 1 322 ? 0.215 -4.867 -30.264 1.00 90.44 322 SER A N 1
ATOM 2597 C CA . SER A 1 322 ? -0.773 -5.550 -31.103 1.00 90.44 322 SER A CA 1
ATOM 2598 C C . SER A 1 322 ? -0.728 -7.059 -30.854 1.00 90.44 322 SER A C 1
ATOM 2600 O O . SER A 1 322 ? -1.770 -7.674 -30.618 1.00 90.44 322 SER A O 1
ATOM 2602 N N . ASP A 1 323 ? 0.477 -7.621 -30.799 1.00 90.06 323 ASP A N 1
ATOM 2603 C CA . ASP A 1 323 ? 0.689 -9.066 -30.720 1.00 90.06 323 ASP A CA 1
ATOM 2604 C C . ASP A 1 323 ? 0.472 -9.638 -29.308 1.00 90.06 323 ASP A C 1
ATOM 2606 O O . ASP A 1 323 ? 0.137 -10.813 -29.159 1.00 90.06 323 ASP A O 1
ATOM 2610 N N . CYS A 1 324 ? 0.557 -8.814 -28.254 1.00 89.06 324 CYS A N 1
ATOM 2611 C CA . CYS A 1 324 ? 0.377 -9.273 -26.869 1.00 89.06 324 CYS A CA 1
ATOM 2612 C C . CYS A 1 324 ? -1.051 -9.746 -26.520 1.00 89.06 324 CYS A C 1
ATOM 2614 O O . CYS A 1 324 ? -1.242 -10.408 -25.498 1.00 89.06 324 CYS A O 1
ATOM 2616 N N . GLY A 1 325 ? -2.062 -9.377 -27.318 1.00 85.50 325 GLY A N 1
ATOM 2617 C CA . GLY A 1 325 ? -3.460 -9.803 -27.149 1.00 85.50 325 GLY A CA 1
ATOM 2618 C C . GLY A 1 325 ? -4.200 -9.267 -25.910 1.00 85.50 325 GLY A C 1
ATOM 2619 O O . GLY A 1 325 ? -5.348 -9.647 -25.678 1.00 85.50 325 GLY A O 1
ATOM 2620 N N . ASN A 1 326 ? -3.592 -8.384 -25.111 1.00 90.44 326 ASN A N 1
ATOM 2621 C CA . ASN A 1 326 ? -4.172 -7.882 -23.863 1.00 90.44 326 ASN A CA 1
ATOM 2622 C C . ASN A 1 326 ? -4.809 -6.493 -24.024 1.00 90.44 326 ASN A C 1
ATOM 2624 O O . ASN A 1 326 ? -4.133 -5.490 -24.260 1.00 90.44 326 ASN A O 1
ATOM 2628 N N . LEU A 1 327 ? -6.127 -6.421 -23.817 1.00 90.12 327 LEU A N 1
ATOM 2629 C CA . LEU A 1 327 ? -6.910 -5.190 -23.971 1.00 90.12 327 LEU A CA 1
ATOM 2630 C C . LEU A 1 327 ? -6.496 -4.071 -23.004 1.00 90.12 327 LEU A C 1
ATOM 2632 O O . LEU A 1 327 ? -6.548 -2.897 -23.373 1.00 90.12 327 LEU A O 1
ATOM 2636 N N . ALA A 1 328 ? -6.080 -4.401 -21.777 1.00 89.75 328 ALA A N 1
ATOM 2637 C CA . ALA A 1 328 ? -5.636 -3.401 -20.807 1.00 89.75 328 ALA A CA 1
ATOM 2638 C C . ALA A 1 328 ? -4.312 -2.760 -21.249 1.00 89.75 328 ALA A C 1
ATOM 2640 O O . ALA A 1 328 ? -4.164 -1.537 -21.190 1.00 89.75 328 ALA A O 1
ATOM 2641 N N . VAL A 1 329 ? -3.391 -3.575 -21.769 1.00 91.69 329 VAL A N 1
ATOM 2642 C CA . VAL A 1 329 ? -2.114 -3.124 -22.337 1.00 91.69 329 VAL A CA 1
ATOM 2643 C C . VAL A 1 329 ? -2.346 -2.248 -23.573 1.00 91.69 329 VAL A C 1
ATOM 2645 O O . VAL A 1 329 ? -1.826 -1.133 -23.650 1.00 91.69 329 VAL A O 1
ATOM 2648 N N . GLN A 1 330 ? -3.201 -2.694 -24.496 1.00 91.62 330 GLN A N 1
ATOM 2649 C CA . GLN A 1 330 ? -3.575 -1.925 -25.688 1.00 91.62 330 GLN A CA 1
ATOM 2650 C C . GLN A 1 330 ? -4.222 -0.581 -25.325 1.00 91.62 330 GLN A C 1
ATOM 2652 O O . GLN A 1 330 ? -3.839 0.464 -25.854 1.00 91.62 330 GLN A O 1
ATOM 2657 N N 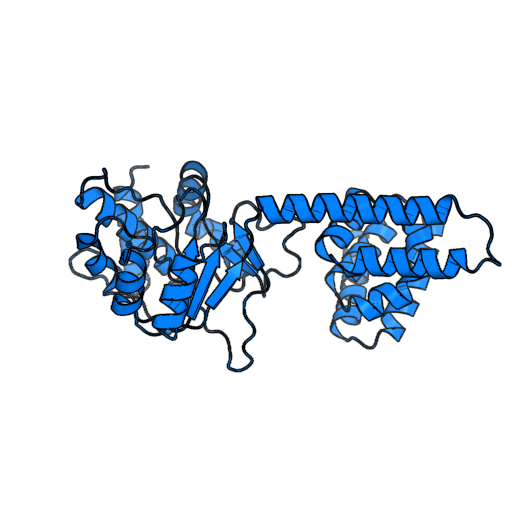. SER A 1 331 ? -5.160 -0.577 -24.371 1.00 90.69 331 SER A N 1
ATOM 2658 C CA . SER A 1 331 ? -5.812 0.652 -23.911 1.00 90.69 331 SER A CA 1
ATOM 2659 C C . SER A 1 331 ? -4.819 1.625 -23.270 1.00 90.69 331 SER A C 1
ATOM 2661 O O . SER A 1 331 ? -4.888 2.829 -23.532 1.00 90.69 331 SER A O 1
ATOM 2663 N N . ALA A 1 332 ? -3.867 1.135 -22.468 1.00 90.25 332 ALA A N 1
ATOM 2664 C CA . ALA A 1 332 ? -2.835 1.980 -21.872 1.00 90.25 332 ALA A CA 1
ATOM 2665 C C . ALA A 1 332 ? -1.923 2.628 -22.923 1.00 90.25 332 ALA A C 1
ATOM 2667 O O . ALA A 1 332 ? -1.644 3.826 -22.820 1.00 90.25 332 ALA A O 1
ATOM 2668 N N . TYR A 1 333 ? -1.529 1.886 -23.963 1.00 91.94 333 TYR A N 1
ATOM 2669 C CA . TYR A 1 333 ? -0.776 2.438 -25.092 1.00 91.94 333 TYR A CA 1
ATOM 2670 C C . TYR A 1 333 ? -1.557 3.547 -25.820 1.00 91.94 333 TYR A C 1
ATOM 2672 O O . TYR A 1 333 ? -1.031 4.643 -26.040 1.00 91.94 333 TYR A O 1
ATOM 2680 N N . CYS A 1 334 ? -2.838 3.311 -26.131 1.00 89.06 334 CYS A N 1
ATOM 2681 C CA . CYS A 1 334 ? -3.704 4.309 -26.767 1.00 89.06 334 CYS A CA 1
ATOM 2682 C C . CYS A 1 334 ? -3.814 5.592 -25.930 1.00 89.06 334 CYS A C 1
ATOM 2684 O O . CYS A 1 334 ? -3.565 6.684 -26.445 1.00 89.06 334 CYS A O 1
ATOM 2686 N N . LYS A 1 335 ? -4.090 5.466 -24.626 1.00 89.62 335 LYS A N 1
ATOM 2687 C CA . LYS A 1 335 ? -4.179 6.608 -23.700 1.00 89.62 335 LYS A CA 1
ATOM 2688 C C . LYS A 1 335 ? -2.868 7.391 -23.623 1.00 89.62 335 LYS A C 1
ATOM 2690 O O . LYS A 1 335 ? -2.879 8.622 -23.630 1.00 89.62 335 LYS A O 1
ATOM 2695 N N . ALA A 1 336 ? -1.725 6.702 -23.579 1.00 87.25 336 ALA A N 1
ATOM 2696 C CA . ALA A 1 336 ? -0.415 7.353 -23.568 1.00 87.25 336 ALA A CA 1
ATOM 2697 C C . ALA A 1 336 ? -0.186 8.198 -24.836 1.00 87.25 336 ALA A C 1
ATOM 2699 O O . ALA A 1 336 ? 0.349 9.305 -24.754 1.00 87.25 336 ALA A O 1
ATOM 2700 N N . LYS A 1 337 ? -0.648 7.717 -25.997 1.00 84.94 337 LYS A N 1
ATOM 2701 C CA . LYS A 1 337 ? -0.561 8.428 -27.280 1.00 84.94 337 LYS A CA 1
ATOM 2702 C C . LYS A 1 337 ? -1.498 9.638 -27.363 1.00 84.94 337 LYS A C 1
ATOM 2704 O O . LYS A 1 337 ? -1.116 10.666 -27.924 1.00 84.94 337 LYS A O 1
ATOM 2709 N N . GLU A 1 338 ? -2.704 9.536 -26.812 1.00 82.06 338 GLU A N 1
ATOM 2710 C CA . GLU A 1 338 ? -3.704 10.614 -26.803 1.00 82.06 338 GLU A CA 1
ATOM 2711 C C . GLU A 1 338 ? -3.309 11.780 -25.895 1.00 82.06 338 GLU A C 1
ATOM 2713 O O . GLU A 1 338 ? -3.351 12.933 -26.328 1.00 82.06 338 GLU A O 1
ATOM 2718 N N . ASN A 1 339 ? -2.829 11.489 -24.683 1.00 68.81 339 ASN A N 1
ATOM 2719 C CA . ASN A 1 339 ? -2.426 12.511 -23.712 1.00 68.81 339 ASN A CA 1
ATOM 2720 C C . ASN A 1 339 ? -1.332 13.450 -24.248 1.00 68.81 339 ASN A C 1
ATOM 2722 O O . ASN A 1 339 ? -1.272 14.613 -23.859 1.00 68.81 339 ASN A O 1
ATOM 2726 N N . ARG A 1 340 ? -0.496 12.995 -25.192 1.00 64.94 340 ARG A N 1
ATOM 2727 C CA . ARG A 1 340 ? 0.496 13.859 -25.849 1.00 64.94 340 ARG A CA 1
ATOM 2728 C C . ARG A 1 340 ? -0.115 14.788 -26.901 1.00 64.94 340 ARG A C 1
ATOM 2730 O O . ARG A 1 340 ? 0.322 15.932 -27.006 1.00 64.94 340 ARG A O 1
ATOM 2737 N N . LYS A 1 341 ? -1.124 14.339 -27.658 1.00 58.44 341 LYS A N 1
ATOM 2738 C CA . LYS A 1 341 ? -1.825 15.197 -28.636 1.00 58.44 341 LYS A CA 1
ATOM 2739 C C . LYS A 1 341 ? -2.516 16.381 -27.952 1.00 58.44 341 LYS A C 1
ATOM 2741 O O . LYS A 1 341 ? -2.579 17.455 -28.529 1.00 58.44 341 LYS A O 1
ATOM 2746 N N . ALA A 1 342 ? -2.976 16.196 -26.714 1.00 49.72 342 ALA A N 1
ATOM 2747 C CA . ALA A 1 342 ? -3.575 17.255 -25.902 1.00 49.72 342 ALA A CA 1
ATOM 2748 C C . ALA A 1 342 ? -2.557 18.263 -25.324 1.00 49.72 342 ALA A C 1
ATOM 2750 O O . ALA A 1 342 ? -2.948 19.367 -24.978 1.00 49.72 342 ALA A O 1
ATOM 2751 N N . LEU A 1 343 ? -1.272 17.898 -25.226 1.00 46.59 343 LEU A N 1
ATOM 2752 C CA . LEU A 1 343 ? -0.174 18.757 -24.739 1.00 46.59 343 LEU A CA 1
ATOM 2753 C C . LEU A 1 343 ? 0.597 19.463 -25.873 1.00 46.59 343 LEU A C 1
ATOM 2755 O O . LEU A 1 343 ? 1.556 20.185 -25.611 1.00 46.59 343 LEU A O 1
ATOM 2759 N N . SER A 1 344 ? 0.234 19.193 -27.129 1.00 44.66 344 SER A N 1
ATOM 2760 C CA . SER A 1 344 ? 0.850 19.768 -28.339 1.00 44.66 344 SER A CA 1
ATOM 2761 C C . SER A 1 344 ? -0.106 20.659 -29.148 1.00 44.66 344 SER A C 1
ATOM 2763 O O . SER A 1 344 ? 0.291 21.170 -30.193 1.00 44.66 344 SER A O 1
ATOM 2765 N N . ASN A 1 345 ? -1.320 20.869 -28.627 1.00 36.62 345 ASN A N 1
ATOM 2766 C CA . ASN A 1 345 ? -2.270 21.924 -28.992 1.00 36.62 345 ASN A CA 1
ATOM 2767 C C . ASN A 1 345 ? -2.350 22.922 -27.836 1.00 36.62 345 ASN A C 1
ATOM 2769 O O . ASN A 1 345 ? -2.688 24.093 -28.110 1.00 36.62 345 ASN A O 1
#

Mean predicted aligned error: 5.98 Å

Organism: NCBI:txid2675324

Nearest PDB structures (foldseek):
  8ebw-assembly1_E  TM=3.995E-01  e=2.174E+00  Homo sapiens
  8ebt-assembly1_E  TM=3.231E-01  e=3.060E+00  Homo sapiens
  4wng-assembly1_A  TM=2.489E-01  e=8.960E+00  Homo sapiens

Secondary structure (DSSP, 8-state):
--HHHHHHHHHHHHHHTT--B-TT--B---GGGB----TT----SEEEEGGGTTSTT-S-GGGEEEE--S-HHHHHHHHHTTTTSHHHHTTSSEEEPP-----TTS-HHHHHHHHHHHHHHHHHHHHTT--EEEE---SSGGGGGGGTTSPSS-EEEEE-TTPPPPPTT--HHHHHHHHH--SEEEEESS--HHHHHHHHHTT--EEEE--HHHHHHHHHHHHHHHHHHHHHHHH---TTSHHHHHHHHHHHHHHHTTHHHHHHHHHHT--HHHHHHHHTTHHHHHHHH--HHHHHHHHHHHTTS-HHHHHHHHHHHHHHHHHT--HHHHHHHHHHHHHHHTT--

Foldseek 3Di:
DDLVVLLVVLLVVLVVLVFDADPLSATLDDQVQAQDDPPVPLQQPEEAELVCLPPLVPLQQLSYEYEQLDDLVVQVVCSVCVVVCLVSQQSHVAYEFHCRDDEQPDDPVVQLSVL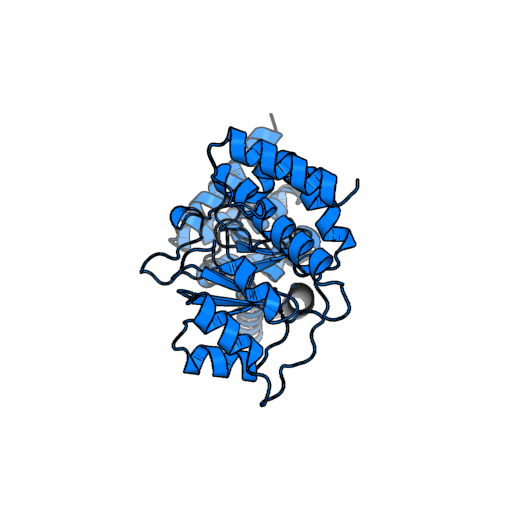RSSRSSSSVSSSSPGHYAYELDGYDPVRLVSCVSPAAAGHHEYECPPHDADDLPDCVLLVSCVSRVYQAYEYEDDDHVNNVVSCVVSVHHYDYHHYPVVVVVVLVVLLVQLVVLLVVLVVPPDPVDPVNVVSLVSNLCSCQVDVSSNLVCLQPPADLSSLVSVLVNLLVNCLSNVRLSNLLSQLLSLVVDDPVSSVVSLVSSVVSQVNSPRPSNVVSNVVSVVVVVVVVD

Radius of gyration: 23.95 Å; Cα contacts (8 Å, |Δi|>4): 499; chains: 1; bounding box: 54×43×67 Å

InterPro domains:
  IPR025530 Protein of unknown function DUF4417 [PF14386] (36-199)

Solvent-accessible surface area (backbone atoms only — not comparable to full-atom values): 19072 Å² total; per-residue (Å²): 133,60,73,67,58,55,45,53,50,45,52,52,54,38,48,76,69,72,45,55,56,53,97,89,61,44,57,59,50,57,70,87,34,39,44,77,68,60,99,82,67,66,66,67,82,42,63,40,40,61,89,52,64,86,36,61,80,52,79,52,45,64,44,21,30,35,32,42,88,59,66,50,89,68,47,56,66,48,65,79,36,44,84,78,45,46,74,69,54,60,50,29,49,22,34,40,26,55,51,71,84,59,54,79,87,50,55,69,68,59,40,49,52,51,52,42,43,24,50,44,51,36,50,57,42,27,80,71,73,29,29,25,25,48,48,69,82,65,50,53,80,85,50,56,66,76,50,70,44,50,56,63,60,34,38,29,33,45,72,39,70,95,53,79,78,69,53,93,84,62,54,68,62,48,53,52,45,69,72,45,43,47,56,25,38,40,38,36,30,64,88,48,69,51,61,50,50,42,32,58,74,70,70,37,52,68,49,81,38,65,34,64,70,62,49,50,54,50,32,55,52,40,37,53,49,40,55,48,36,53,48,52,45,67,71,56,82,60,83,93,37,77,67,44,63,50,34,50,48,52,39,35,51,43,37,51,76,36,53,46,23,40,33,41,34,44,66,75,70,54,46,74,70,54,47,55,63,50,58,79,40,39,48,61,33,47,51,72,48,70,44,32,59,46,48,29,31,50,55,56,42,34,68,74,46,59,72,70,59,22,55,50,51,53,49,54,51,51,54,26,45,62,71,49,75,43,67,65,37,41,51,30,43,52,50,53,57,49,60,51,60,68,74,76,111